Protein AF-A0A0K1QAZ5-F1 (afdb_monomer_lite)

Structure (mmCIF, N/CA/C/O backbone):
data_AF-A0A0K1QAZ5-F1
#
_entry.id   AF-A0A0K1QAZ5-F1
#
loop_
_atom_site.group_PDB
_atom_site.id
_atom_site.type_symbol
_atom_site.label_atom_id
_atom_site.label_alt_id
_atom_site.label_comp_id
_atom_site.label_asym_id
_atom_site.label_entity_id
_atom_site.label_seq_id
_atom_site.pdbx_PDB_ins_code
_atom_site.Cartn_x
_atom_site.Cartn_y
_atom_site.Cartn_z
_atom_site.occupancy
_atom_site.B_iso_or_equiv
_atom_site.auth_seq_id
_atom_site.auth_comp_id
_atom_site.auth_asym_id
_atom_site.auth_atom_id
_atom_site.pdbx_PDB_model_num
ATOM 1 N N . MET A 1 1 ? -9.960 17.272 -32.417 1.00 55.47 1 MET A N 1
ATOM 2 C CA . MET A 1 1 ? -9.141 17.475 -31.209 1.00 55.47 1 MET A CA 1
ATOM 3 C C . MET A 1 1 ? -8.767 18.938 -31.162 1.00 55.47 1 MET A C 1
ATOM 5 O O . MET A 1 1 ? -8.203 19.442 -32.128 1.00 55.47 1 MET A O 1
ATOM 9 N N . THR A 1 2 ? -9.210 19.645 -30.131 1.00 67.25 2 THR A N 1
ATOM 10 C CA . THR A 1 2 ? -8.962 21.083 -29.965 1.00 67.25 2 THR A CA 1
ATOM 11 C C . THR A 1 2 ? -7.551 21.304 -29.413 1.00 67.25 2 THR A C 1
ATOM 13 O O . THR A 1 2 ? -6.968 20.417 -28.791 1.00 67.25 2 THR A O 1
ATOM 16 N N . GLN A 1 3 ? -6.964 22.476 -29.657 1.00 73.50 3 GLN A N 1
ATOM 17 C CA . GLN A 1 3 ? -5.615 22.832 -29.194 1.00 73.50 3 GLN A CA 1
ATOM 18 C C . GLN A 1 3 ? -5.446 22.653 -27.668 1.00 73.50 3 GLN A C 1
ATOM 20 O O . GLN A 1 3 ? -4.383 22.231 -27.209 1.00 73.50 3 GLN A O 1
ATOM 25 N N . ASP A 1 4 ? -6.526 22.850 -26.909 1.00 78.06 4 ASP A N 1
ATOM 26 C CA . ASP A 1 4 ? -6.606 22.604 -25.465 1.00 78.06 4 ASP A CA 1
ATOM 27 C C . ASP A 1 4 ? -6.431 21.129 -25.086 1.00 78.06 4 ASP A C 1
ATOM 29 O O . ASP A 1 4 ? -5.777 20.808 -24.095 1.00 78.06 4 ASP A O 1
ATOM 33 N N . GLU A 1 5 ? -6.959 20.203 -25.888 1.00 79.62 5 GLU A N 1
ATOM 34 C CA . GLU A 1 5 ? -6.864 18.764 -25.631 1.00 79.62 5 GLU A CA 1
ATOM 35 C C . GLU A 1 5 ? -5.416 18.273 -25.761 1.00 79.62 5 GLU A C 1
ATOM 37 O O . GLU A 1 5 ? -4.929 17.492 -24.939 1.00 79.62 5 GLU A O 1
ATOM 42 N N . HIS A 1 6 ? -4.681 18.800 -26.744 1.00 83.19 6 HIS A N 1
ATOM 43 C CA . HIS A 1 6 ? -3.259 18.506 -26.913 1.00 83.19 6 HIS A CA 1
ATOM 44 C C . HIS A 1 6 ? -2.419 19.035 -25.745 1.00 83.19 6 HIS A C 1
ATOM 46 O O . HIS A 1 6 ? -1.557 18.311 -25.240 1.00 83.19 6 HIS A O 1
ATOM 52 N N . GLN A 1 7 ? -2.692 20.257 -25.277 1.00 84.56 7 GLN A N 1
ATOM 53 C CA . GLN A 1 7 ? -2.009 20.834 -24.114 1.00 84.56 7 GLN A CA 1
ATOM 54 C C . GLN A 1 7 ? -2.324 20.062 -22.828 1.00 84.56 7 GLN A C 1
ATOM 56 O O . GLN A 1 7 ? -1.418 19.761 -22.048 1.00 84.56 7 GLN A O 1
ATOM 61 N N . ARG A 1 8 ? -3.588 19.667 -22.635 1.00 86.19 8 ARG A N 1
ATOM 62 C CA . ARG A 1 8 ? -4.033 18.837 -21.509 1.00 86.19 8 ARG A CA 1
ATOM 63 C C . ARG A 1 8 ? -3.271 17.515 -21.466 1.00 86.19 8 ARG A C 1
ATOM 65 O O . ARG A 1 8 ? -2.675 17.171 -20.447 1.00 86.19 8 ARG A O 1
ATOM 72 N N . VAL A 1 9 ? -3.227 16.795 -22.588 1.00 87.31 9 VAL A N 1
ATOM 73 C CA . VAL A 1 9 ? -2.502 15.520 -22.697 1.00 87.31 9 VAL A CA 1
ATOM 74 C C . VAL A 1 9 ? -1.009 15.702 -22.434 1.00 87.31 9 VAL A C 1
ATOM 76 O O . VAL A 1 9 ? -0.405 14.849 -21.783 1.00 87.31 9 VAL A O 1
ATOM 79 N N . GLN A 1 10 ? -0.414 16.796 -22.907 1.00 88.56 10 GLN A N 1
ATOM 80 C CA . GLN A 1 10 ? 1.003 17.079 -22.701 1.00 88.56 10 GLN A CA 1
ATOM 81 C C . GLN A 1 10 ? 1.341 17.287 -21.217 1.00 88.56 10 GLN A C 1
ATOM 83 O O . GLN A 1 10 ? 2.257 16.634 -20.717 1.00 88.56 10 GLN A O 1
ATOM 88 N N . ARG A 1 11 ? 0.537 18.068 -20.483 1.00 87.56 11 ARG A N 1
ATOM 89 C CA . ARG A 1 11 ? 0.695 18.239 -19.026 1.00 87.56 11 ARG A CA 1
ATOM 90 C C . ARG A 1 11 ? 0.589 16.919 -18.269 1.00 87.56 11 ARG A C 1
ATOM 92 O O . ARG A 1 11 ? 1.400 16.638 -17.392 1.00 87.56 11 ARG A O 1
ATOM 99 N N . ILE A 1 12 ? -0.361 16.063 -18.653 1.00 89.12 12 ILE A N 1
ATOM 100 C CA . ILE A 1 12 ? -0.510 14.732 -18.045 1.00 89.12 12 ILE A CA 1
ATOM 101 C C . ILE A 1 12 ? 0.739 13.875 -18.286 1.00 89.12 12 ILE A C 1
ATOM 103 O O . ILE A 1 12 ? 1.206 13.192 -17.375 1.00 89.12 12 ILE A O 1
ATOM 107 N N . LYS A 1 13 ? 1.301 13.892 -19.501 1.00 91.69 13 LYS A N 1
ATOM 108 C CA . LYS A 1 13 ? 2.533 13.149 -19.813 1.00 91.69 13 LYS A CA 1
ATOM 109 C C . LYS A 1 13 ? 3.712 13.644 -18.976 1.00 91.69 13 LYS A C 1
ATOM 111 O O . LYS A 1 13 ? 4.441 12.825 -18.422 1.00 91.69 13 LYS A O 1
ATOM 116 N N . GLU A 1 14 ? 3.87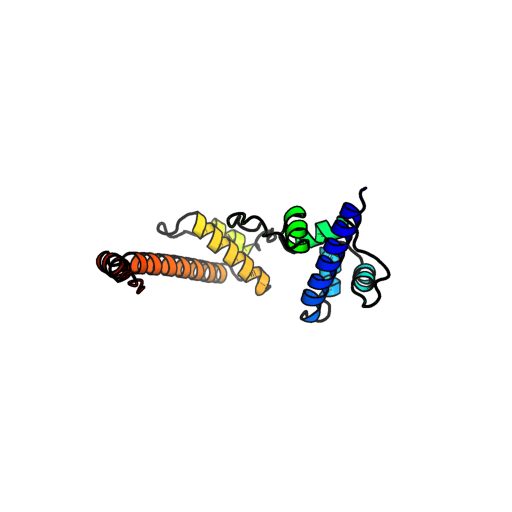5 14.958 -18.869 1.00 89.81 14 GLU A N 1
ATOM 117 C CA . GLU A 1 14 ? 4.946 15.588 -18.091 1.00 89.81 14 GLU A CA 1
ATOM 118 C C . GLU A 1 14 ? 4.839 15.252 -16.606 1.00 89.81 14 GLU A C 1
ATOM 120 O O . GLU A 1 14 ? 5.823 14.812 -16.015 1.00 89.81 14 GLU A O 1
ATOM 125 N N . TYR A 1 15 ? 3.635 15.351 -16.038 1.00 90.50 15 TYR A N 1
ATOM 126 C CA . TYR A 1 15 ? 3.358 14.954 -14.659 1.00 90.50 15 TYR A CA 1
ATOM 127 C C . TYR A 1 15 ? 3.748 13.495 -14.394 1.00 90.50 15 TYR A C 1
ATOM 129 O O . TYR A 1 15 ? 4.469 13.198 -13.439 1.00 90.50 15 TYR A O 1
ATOM 137 N N . VAL A 1 16 ? 3.315 12.580 -15.270 1.00 90.25 16 VAL A N 1
ATOM 138 C CA . VAL A 1 16 ? 3.605 11.149 -15.129 1.00 90.25 16 VAL A CA 1
ATOM 139 C C . VAL A 1 16 ? 5.111 10.885 -15.142 1.00 90.25 16 VAL A C 1
ATOM 141 O O . VAL A 1 16 ? 5.612 10.142 -14.299 1.00 90.25 16 VAL A O 1
ATOM 144 N N . LEU A 1 17 ? 5.849 11.503 -16.068 1.00 90.81 17 LEU A N 1
ATOM 145 C CA . LEU A 1 17 ? 7.299 11.329 -16.161 1.00 90.81 17 LEU A CA 1
ATOM 146 C C . LEU A 1 17 ? 8.042 11.959 -14.980 1.00 90.81 17 LEU A C 1
ATOM 148 O O . LEU A 1 17 ? 8.982 11.351 -14.474 1.00 90.81 17 LEU A O 1
ATOM 152 N N . ALA A 1 18 ? 7.639 13.151 -14.536 1.00 87.75 18 ALA A N 1
ATOM 153 C CA . ALA A 1 18 ? 8.260 13.834 -13.404 1.00 87.75 18 ALA A CA 1
ATOM 154 C C . ALA A 1 18 ? 8.145 13.001 -12.122 1.00 87.75 18 ALA A C 1
ATOM 156 O O . ALA A 1 18 ? 9.155 12.708 -11.483 1.00 87.75 18 ALA A O 1
ATOM 157 N N . ARG A 1 19 ? 6.936 12.522 -11.812 1.00 87.50 19 ARG A N 1
ATOM 158 C CA . ARG A 1 19 ? 6.681 11.704 -10.623 1.00 87.50 19 ARG A CA 1
ATOM 159 C C . ARG A 1 19 ? 7.385 10.347 -10.674 1.00 87.50 19 ARG A C 1
ATOM 161 O O . ARG A 1 19 ? 7.935 9.908 -9.672 1.00 87.50 19 ARG A O 1
ATOM 168 N N . LEU A 1 20 ? 7.427 9.693 -11.839 1.00 88.38 20 LEU A N 1
ATOM 169 C CA . LEU A 1 20 ? 8.187 8.447 -12.011 1.00 88.38 20 LEU A CA 1
ATOM 170 C C . LEU A 1 20 ? 9.697 8.645 -11.810 1.00 88.38 20 LEU A C 1
ATOM 172 O O . LEU A 1 20 ? 10.360 7.768 -11.259 1.00 88.38 20 LEU A O 1
ATOM 176 N N . ARG A 1 21 ? 10.253 9.778 -12.260 1.00 87.00 21 ARG A N 1
ATOM 177 C CA . ARG A 1 21 ? 11.669 10.113 -12.035 1.00 87.00 21 ARG A CA 1
ATOM 178 C C . ARG A 1 21 ? 11.958 10.359 -10.560 1.00 87.00 21 ARG A C 1
ATOM 180 O O . ARG A 1 21 ? 12.991 9.910 -10.081 1.00 87.00 21 ARG A O 1
ATOM 187 N N . GLU A 1 22 ? 11.056 11.028 -9.851 1.00 85.00 22 GLU A N 1
ATOM 188 C CA . GLU A 1 22 ? 11.164 11.236 -8.405 1.00 85.00 22 GLU A CA 1
ATOM 189 C C . GLU A 1 22 ? 11.110 9.906 -7.637 1.00 85.00 22 GLU A C 1
ATOM 191 O O . GLU A 1 22 ? 11.984 9.626 -6.817 1.00 85.00 22 GLU A O 1
ATOM 196 N N . GLU A 1 23 ? 10.143 9.044 -7.967 1.00 84.75 23 GLU A N 1
ATOM 197 C CA . GLU A 1 23 ? 9.983 7.718 -7.360 1.00 84.75 23 GLU A CA 1
ATOM 198 C C . GLU A 1 23 ? 11.235 6.849 -7.557 1.00 84.75 23 GLU A C 1
ATOM 200 O O . GLU A 1 23 ? 11.719 6.216 -6.619 1.00 84.75 23 GLU A O 1
ATOM 205 N N . LEU A 1 24 ? 11.795 6.844 -8.770 1.00 85.19 24 LEU A N 1
ATOM 206 C CA . LEU A 1 24 ? 12.977 6.049 -9.100 1.00 85.19 24 LEU A CA 1
ATOM 207 C C . LEU A 1 24 ? 14.298 6.697 -8.672 1.00 85.19 24 LEU A C 1
ATOM 209 O O . LEU A 1 24 ? 15.284 5.979 -8.516 1.00 85.19 24 LEU A O 1
ATOM 213 N N . GLY A 1 25 ? 14.331 8.013 -8.456 1.00 78.94 25 GLY A N 1
ATOM 214 C CA . GLY A 1 25 ? 15.521 8.740 -8.008 1.00 78.94 25 GLY A CA 1
ATOM 215 C C . GLY A 1 25 ? 15.997 8.314 -6.618 1.00 78.94 25 GLY A C 1
ATOM 216 O O . GLY A 1 25 ? 17.197 8.310 -6.359 1.00 78.94 25 GLY A O 1
ATOM 217 N N . ASN A 1 26 ? 15.067 7.879 -5.761 1.00 77.56 26 ASN A N 1
ATOM 218 C CA . ASN A 1 26 ? 15.343 7.402 -4.401 1.00 77.56 26 ASN A CA 1
ATOM 219 C C . ASN A 1 26 ? 15.298 5.868 -4.267 1.00 77.56 26 ASN A C 1
ATOM 221 O O . ASN A 1 26 ? 15.422 5.332 -3.165 1.00 77.56 26 ASN A O 1
ATOM 225 N N . ALA A 1 27 ? 15.082 5.143 -5.367 1.00 80.94 27 ALA A N 1
ATOM 226 C CA . ALA A 1 27 ? 14.828 3.709 -5.334 1.00 80.94 27 ALA A CA 1
ATOM 227 C C . ALA A 1 27 ? 16.123 2.870 -5.411 1.00 80.94 27 ALA A C 1
ATOM 229 O O . ALA A 1 27 ? 17.116 3.289 -6.013 1.00 80.94 27 ALA A O 1
ATOM 230 N N . PRO A 1 28 ? 16.131 1.643 -4.851 1.00 81.62 28 PRO A N 1
ATOM 231 C CA . PRO A 1 28 ? 17.287 0.755 -4.928 1.00 81.62 28 PRO A CA 1
ATOM 232 C C . PRO A 1 28 ? 17.599 0.336 -6.372 1.00 81.62 28 PRO A C 1
ATOM 234 O O . PRO A 1 28 ? 16.727 0.294 -7.248 1.00 81.62 28 PRO A O 1
ATOM 237 N N . ARG A 1 29 ? 18.860 -0.047 -6.621 1.00 76.62 29 ARG A N 1
ATOM 238 C CA . ARG A 1 29 ? 19.292 -0.572 -7.927 1.00 76.62 29 ARG A CA 1
ATOM 239 C C . ARG A 1 29 ? 18.383 -1.730 -8.358 1.00 76.62 29 ARG A C 1
ATOM 241 O O . ARG A 1 29 ? 18.156 -2.669 -7.604 1.00 76.62 29 ARG A O 1
ATOM 248 N N . GLY A 1 30 ? 17.865 -1.655 -9.584 1.00 82.12 30 GLY A N 1
ATOM 249 C CA . GLY A 1 30 ? 16.938 -2.648 -10.141 1.00 82.12 30 GLY A CA 1
ATOM 250 C C . GLY A 1 30 ? 15.448 -2.335 -9.949 1.00 82.12 30 GLY A C 1
ATOM 251 O O . GLY A 1 30 ? 14.622 -2.992 -10.584 1.00 82.12 30 GLY A O 1
ATOM 252 N N . ALA A 1 31 ? 15.081 -1.303 -9.179 1.00 84.19 31 ALA A N 1
ATOM 253 C CA . ALA A 1 31 ? 13.685 -0.882 -9.020 1.00 84.19 31 ALA A CA 1
ATOM 254 C C . ALA A 1 31 ? 13.012 -0.536 -10.358 1.00 84.19 31 ALA A C 1
ATOM 256 O O . ALA A 1 31 ? 11.876 -0.936 -10.600 1.00 84.19 31 ALA A O 1
ATOM 257 N N . GLN A 1 32 ? 13.737 0.098 -11.285 1.00 87.31 32 GLN A N 1
ATOM 258 C CA . GLN A 1 32 ? 13.228 0.393 -12.628 1.00 87.31 32 GLN A CA 1
ATOM 259 C C . GLN A 1 32 ? 12.860 -0.879 -13.411 1.00 87.31 32 GLN A C 1
ATOM 261 O O . GLN A 1 32 ? 11.838 -0.911 -14.093 1.00 87.31 32 GLN A O 1
ATOM 266 N N . ALA A 1 33 ? 13.652 -1.950 -13.303 1.00 86.50 33 ALA A N 1
ATOM 267 C CA . ALA A 1 33 ? 13.356 -3.219 -13.969 1.00 86.50 33 ALA A CA 1
ATOM 268 C C . ALA A 1 33 ? 12.131 -3.910 -13.348 1.00 86.50 33 ALA A C 1
ATOM 270 O O . ALA A 1 33 ? 11.294 -4.464 -14.063 1.00 86.50 33 ALA A O 1
ATOM 271 N N . GLN A 1 34 ? 11.990 -3.832 -12.022 1.00 87.00 34 GLN A N 1
ATOM 272 C CA . GLN A 1 34 ? 10.810 -4.338 -11.320 1.00 87.00 34 GLN A CA 1
ATOM 273 C C . GLN A 1 34 ? 9.549 -3.551 -11.689 1.00 87.00 34 GLN A C 1
ATOM 275 O O . GLN A 1 34 ? 8.505 -4.153 -11.943 1.00 87.00 34 GLN A O 1
ATOM 280 N N . LEU A 1 35 ? 9.648 -2.222 -11.767 1.00 87.81 35 LEU A N 1
ATOM 281 C CA . LEU A 1 35 ? 8.557 -1.351 -12.187 1.00 87.81 35 LEU A CA 1
ATOM 282 C C . LEU A 1 35 ? 8.144 -1.645 -13.632 1.00 87.81 35 LEU A C 1
ATOM 284 O O . LEU A 1 35 ? 6.961 -1.833 -13.899 1.00 87.81 35 LEU A O 1
ATOM 288 N N . ALA A 1 36 ? 9.108 -1.780 -14.546 1.00 89.62 36 ALA A N 1
ATOM 289 C CA . ALA A 1 36 ? 8.842 -2.151 -15.933 1.00 89.62 36 ALA A CA 1
ATOM 290 C C . ALA A 1 36 ? 8.075 -3.481 -16.027 1.00 89.62 36 ALA A C 1
ATOM 292 O O . ALA A 1 36 ? 7.051 -3.558 -16.707 1.00 89.62 36 ALA A O 1
ATOM 293 N N . LYS A 1 37 ? 8.500 -4.497 -15.259 1.00 89.62 37 LYS A N 1
ATOM 294 C CA . LYS A 1 37 ? 7.806 -5.791 -15.170 1.00 89.62 37 LYS A CA 1
ATOM 295 C C . LYS A 1 37 ? 6.370 -5.642 -14.659 1.00 89.62 37 LYS A C 1
ATOM 297 O O . LYS A 1 37 ? 5.466 -6.244 -15.230 1.00 89.62 37 LYS A O 1
ATOM 302 N N . ARG A 1 38 ? 6.143 -4.837 -13.615 1.00 86.88 38 ARG A N 1
ATOM 303 C CA . ARG A 1 38 ? 4.799 -4.584 -13.055 1.00 86.88 38 ARG A CA 1
ATOM 304 C C . ARG A 1 38 ? 3.885 -3.847 -14.032 1.00 86.88 38 ARG A C 1
ATOM 306 O O . ARG A 1 38 ? 2.706 -4.166 -14.115 1.00 86.88 38 ARG A O 1
ATOM 313 N N . LEU A 1 39 ? 4.433 -2.897 -14.783 1.00 88.00 39 LEU A N 1
ATOM 314 C CA . LEU A 1 39 ? 3.714 -2.139 -15.808 1.00 88.00 39 LEU A CA 1
ATOM 315 C C . LEU A 1 39 ? 3.566 -2.912 -17.132 1.00 88.00 39 LEU A C 1
ATOM 317 O O . LEU A 1 39 ? 2.950 -2.407 -18.068 1.00 88.00 39 LEU A O 1
ATOM 321 N N . GLY A 1 40 ? 4.123 -4.123 -17.242 1.00 88.69 40 GLY A N 1
ATOM 322 C CA . GLY A 1 40 ? 4.062 -4.925 -18.465 1.00 88.69 40 GLY A CA 1
ATOM 323 C C . GLY A 1 40 ? 4.775 -4.274 -19.656 1.00 88.69 40 GLY A C 1
ATOM 324 O O . GLY A 1 40 ? 4.347 -4.450 -20.794 1.00 88.69 40 GLY A O 1
ATOM 325 N N . VAL A 1 41 ? 5.833 -3.497 -19.405 1.00 89.62 41 VAL A N 1
ATOM 326 C CA . VAL A 1 41 ? 6.671 -2.868 -20.437 1.00 89.62 41 VAL A CA 1
ATOM 327 C C . VAL A 1 41 ? 8.107 -3.371 -20.354 1.00 89.62 41 VAL A C 1
ATOM 329 O O . VAL A 1 41 ? 8.568 -3.814 -19.303 1.00 89.62 41 VAL A O 1
ATOM 332 N N . SER A 1 42 ? 8.854 -3.291 -21.457 1.00 89.12 42 SER A N 1
ATOM 333 C CA . SER A 1 42 ? 10.276 -3.637 -21.419 1.00 89.12 42 SER A CA 1
ATOM 334 C C . SER A 1 42 ? 11.072 -2.592 -20.629 1.00 89.12 42 SER A C 1
ATOM 336 O O . SER A 1 42 ? 10.789 -1.392 -20.685 1.00 89.12 42 SER A O 1
ATOM 338 N N . GLY A 1 43 ? 12.107 -3.036 -19.908 1.00 87.38 43 GLY A N 1
ATOM 339 C CA . GLY A 1 43 ? 12.979 -2.136 -19.144 1.00 87.38 43 GLY A CA 1
ATOM 340 C C . GLY A 1 43 ? 13.634 -1.062 -20.019 1.00 87.38 43 GLY A C 1
ATOM 341 O O . GLY A 1 43 ? 13.706 0.096 -19.617 1.00 87.38 43 GLY A O 1
ATOM 342 N N . ALA A 1 44 ? 14.016 -1.420 -21.251 1.00 87.38 44 ALA A N 1
ATOM 343 C CA . ALA A 1 44 ? 14.543 -0.481 -22.240 1.00 87.38 44 ALA A CA 1
ATOM 344 C C . ALA A 1 44 ? 13.502 0.568 -22.667 1.00 87.38 44 ALA A C 1
ATOM 346 O O . ALA A 1 44 ? 13.831 1.745 -22.793 1.00 87.38 44 ALA A O 1
ATOM 347 N N . HIS A 1 45 ? 12.234 0.172 -22.841 1.00 88.00 45 HIS A N 1
ATOM 348 C CA . HIS A 1 45 ? 11.159 1.108 -23.171 1.00 88.00 45 HIS A CA 1
ATOM 349 C C . HIS A 1 45 ? 10.947 2.130 -22.051 1.00 88.00 45 HIS A C 1
ATOM 351 O O . HIS A 1 45 ? 10.882 3.327 -22.327 1.00 88.00 45 HIS A O 1
ATOM 357 N N . LEU A 1 46 ? 10.9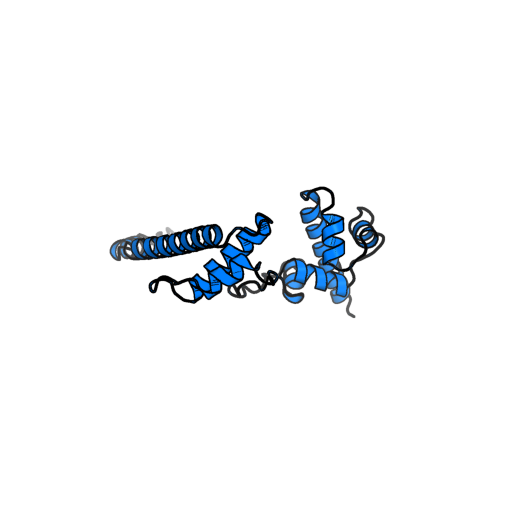22 1.674 -20.795 1.00 88.81 46 LEU A N 1
ATOM 358 C CA . LEU A 1 46 ? 10.821 2.557 -19.634 1.00 88.81 46 LEU A CA 1
ATOM 359 C C . LEU A 1 46 ? 12.046 3.477 -19.510 1.00 88.81 46 LEU A C 1
ATOM 361 O O . LEU A 1 46 ? 11.895 4.676 -19.296 1.00 88.81 46 LEU A O 1
ATOM 365 N N . SER A 1 47 ? 13.251 2.944 -19.730 1.00 87.06 47 SER A N 1
ATOM 366 C CA . SER A 1 47 ? 14.494 3.726 -19.696 1.00 87.06 47 SER A CA 1
ATOM 367 C C . SER A 1 47 ? 14.509 4.850 -20.733 1.00 87.06 47 SER A C 1
ATOM 369 O O . SER A 1 47 ? 14.907 5.968 -20.423 1.00 87.06 47 SER A O 1
ATOM 371 N N . ASN A 1 48 ? 14.033 4.574 -21.949 1.00 89.25 48 ASN A N 1
ATOM 372 C CA . ASN A 1 48 ? 13.968 5.551 -23.040 1.00 89.25 48 ASN A CA 1
ATOM 373 C C . ASN A 1 48 ? 12.892 6.629 -22.838 1.00 89.25 48 ASN A C 1
ATOM 375 O O . ASN A 1 48 ? 12.970 7.685 -23.461 1.00 89.25 48 ASN A O 1
ATOM 379 N N . MET A 1 49 ? 11.875 6.358 -22.015 1.00 89.56 49 MET A N 1
ATOM 380 C CA . MET A 1 49 ? 10.863 7.349 -21.631 1.00 89.56 49 MET A CA 1
ATOM 381 C C . MET A 1 49 ? 11.346 8.248 -20.489 1.00 89.56 49 MET A C 1
ATOM 383 O O . MET A 1 49 ? 10.996 9.423 -20.442 1.00 89.56 49 MET A O 1
ATOM 387 N N . LEU A 1 50 ? 12.146 7.707 -19.567 1.00 86.88 50 LEU A N 1
ATOM 388 C CA . LEU A 1 50 ? 12.624 8.434 -18.389 1.00 86.88 50 LEU A CA 1
ATOM 389 C C . LEU A 1 50 ? 13.950 9.167 -18.612 1.00 86.88 50 LEU A C 1
ATOM 391 O O . LEU A 1 50 ? 14.305 10.010 -17.784 1.00 86.88 50 LEU A O 1
ATOM 395 N N . SER A 1 51 ? 14.651 8.893 -19.716 1.00 84.81 51 SER A N 1
ATOM 396 C CA . SER A 1 51 ? 15.894 9.575 -20.078 1.00 84.81 51 SER A CA 1
ATOM 397 C C . SER A 1 51 ? 15.716 11.102 -20.103 1.00 84.81 51 SER A C 1
ATOM 399 O O . SER A 1 51 ? 14.610 11.601 -20.340 1.00 84.81 51 SER A O 1
ATOM 401 N N . PRO A 1 52 ? 16.793 11.871 -19.862 1.00 78.06 52 PRO A N 1
ATOM 402 C CA . PRO A 1 52 ? 16.748 13.333 -19.929 1.00 78.06 52 PRO A CA 1
ATOM 403 C C . PRO A 1 52 ? 16.344 13.839 -21.324 1.00 78.06 52 PRO A C 1
ATOM 405 O O . PRO A 1 52 ? 15.640 14.835 -21.425 1.00 78.06 52 PRO A O 1
ATOM 408 N N . ASN A 1 53 ? 16.697 13.089 -22.375 1.00 81.38 53 ASN A N 1
ATOM 409 C CA . ASN A 1 53 ? 16.220 13.285 -23.744 1.00 81.38 53 ASN A CA 1
ATOM 410 C C . ASN A 1 53 ? 15.304 12.111 -24.135 1.00 81.38 53 ASN A C 1
ATOM 412 O O . ASN A 1 53 ? 15.803 11.099 -24.646 1.00 81.38 53 ASN A O 1
ATOM 416 N N . PRO A 1 54 ? 13.992 12.177 -23.840 1.00 80.69 54 PRO A N 1
ATOM 417 C CA . PRO A 1 54 ? 13.078 11.074 -24.099 1.00 80.69 54 PRO A CA 1
ATOM 418 C C . PRO A 1 54 ? 12.851 10.903 -25.601 1.00 80.69 54 PRO A C 1
ATOM 420 O O . PRO A 1 54 ? 12.391 11.813 -26.288 1.00 80.69 54 PRO A O 1
ATOM 423 N N . THR A 1 55 ? 13.129 9.707 -26.117 1.00 79.31 55 THR A N 1
ATOM 424 C CA . THR A 1 55 ? 12.831 9.348 -27.520 1.00 79.31 55 THR A CA 1
ATOM 425 C C . THR A 1 55 ? 11.399 8.851 -27.697 1.00 79.31 55 THR A C 1
ATOM 427 O O . THR A 1 55 ? 10.919 8.698 -28.820 1.00 79.31 55 THR A O 1
ATOM 430 N N . ARG A 1 56 ? 10.703 8.573 -26.589 1.00 82.50 56 ARG A N 1
ATOM 431 C CA . ARG A 1 56 ? 9.323 8.091 -26.575 1.00 82.50 56 ARG A CA 1
ATOM 432 C C . ARG A 1 56 ? 8.511 8.831 -25.529 1.00 82.50 56 ARG A C 1
ATOM 434 O O . ARG A 1 56 ? 8.986 9.099 -24.432 1.00 82.50 56 ARG A O 1
ATOM 441 N N . GLN A 1 57 ? 7.268 9.124 -25.888 1.00 86.50 57 GLN A N 1
ATOM 442 C CA . GLN A 1 57 ? 6.288 9.728 -24.996 1.00 86.50 57 GLN A CA 1
ATOM 443 C C . GLN A 1 57 ? 5.386 8.639 -24.405 1.00 86.50 57 GLN A C 1
ATOM 445 O O . GLN A 1 57 ? 5.067 7.674 -25.109 1.00 86.50 57 GLN A O 1
ATOM 450 N N . PRO A 1 58 ? 4.936 8.782 -23.148 1.00 88.06 58 PRO A N 1
ATOM 451 C CA . PRO A 1 58 ? 4.030 7.819 -22.552 1.00 88.06 58 PRO A CA 1
ATOM 452 C C . PRO A 1 58 ? 2.675 7.854 -23.271 1.00 88.06 58 PRO A C 1
ATOM 454 O O . PRO A 1 58 ? 1.998 8.885 -23.341 1.00 88.06 58 PRO A O 1
ATOM 457 N N . GLY A 1 59 ? 2.289 6.705 -23.831 1.00 90.06 59 GLY A N 1
ATOM 458 C CA . GLY A 1 59 ? 0.974 6.498 -24.437 1.00 90.06 59 GLY A CA 1
ATOM 459 C C . GLY A 1 59 ? -0.146 6.481 -23.393 1.00 90.06 59 GLY A C 1
ATOM 460 O O . GLY A 1 59 ? 0.101 6.430 -22.190 1.00 90.06 59 GLY A O 1
ATOM 461 N N . GLU A 1 60 ? -1.402 6.515 -23.833 1.00 88.94 60 GLU A N 1
ATOM 462 C CA . GLU A 1 60 ? -2.551 6.459 -22.919 1.00 88.94 60 GLU A CA 1
ATOM 463 C C . GLU A 1 60 ? -2.597 5.171 -22.087 1.00 88.94 60 GLU A C 1
ATOM 465 O O . GLU A 1 60 ? -2.750 5.244 -20.872 1.00 88.94 60 GLU A O 1
ATOM 470 N N . ASP A 1 61 ? -2.376 4.011 -22.709 1.00 89.75 61 ASP A N 1
ATOM 471 C CA . ASP A 1 61 ? -2.339 2.723 -22.003 1.00 89.75 61 ASP A CA 1
ATOM 472 C C . ASP A 1 61 ? -1.258 2.698 -20.910 1.00 89.75 61 ASP A C 1
ATOM 474 O O . ASP A 1 61 ? -1.506 2.289 -19.777 1.00 89.75 61 ASP A O 1
ATOM 478 N N . PHE A 1 62 ? -0.073 3.239 -21.209 1.00 92.31 62 PHE A N 1
ATOM 479 C CA . PHE A 1 62 ? 0.997 3.371 -20.222 1.00 92.31 62 PHE A CA 1
ATOM 480 C C . PHE A 1 62 ? 0.572 4.266 -19.053 1.00 92.31 62 PHE A C 1
ATOM 482 O O . PHE A 1 62 ? 0.715 3.883 -17.894 1.00 92.31 62 PHE A O 1
ATOM 489 N N . ARG A 1 63 ? -0.015 5.432 -19.345 1.00 92.50 63 ARG A N 1
ATOM 490 C CA . ARG A 1 63 ? -0.516 6.364 -18.327 1.00 92.50 63 ARG A CA 1
ATOM 491 C C . ARG A 1 63 ? -1.598 5.725 -17.442 1.00 92.50 63 ARG A C 1
ATOM 493 O O . ARG A 1 63 ? -1.566 5.906 -16.229 1.00 92.50 63 ARG A O 1
ATOM 500 N N . ARG A 1 64 ? -2.508 4.921 -18.006 1.00 90.50 64 ARG A N 1
ATOM 501 C CA . ARG A 1 64 ? -3.519 4.162 -17.241 1.00 90.50 64 ARG A CA 1
ATOM 502 C C . ARG A 1 64 ? -2.888 3.113 -16.325 1.00 90.50 64 ARG A C 1
ATOM 504 O O . ARG A 1 64 ? -3.284 2.999 -15.167 1.00 90.50 64 ARG A O 1
ATOM 511 N N . LYS A 1 65 ? -1.891 2.373 -16.816 1.00 90.44 65 LYS A N 1
ATOM 512 C CA . LYS A 1 65 ? -1.157 1.382 -16.014 1.00 90.44 65 LYS A CA 1
ATOM 513 C C . LYS A 1 65 ? -0.394 2.031 -14.862 1.00 90.44 65 LYS A C 1
ATOM 515 O O . LYS A 1 65 ? -0.381 1.484 -13.764 1.00 90.44 65 LYS A O 1
ATOM 520 N N . VAL A 1 66 ? 0.189 3.207 -15.089 1.00 89.56 66 VAL A N 1
ATOM 521 C CA . VAL A 1 66 ? 0.859 3.987 -14.040 1.00 89.56 66 VAL A CA 1
ATOM 522 C C . VAL A 1 66 ? -0.142 4.519 -13.008 1.00 89.56 66 VAL A C 1
ATOM 524 O O . VAL A 1 66 ? 0.102 4.378 -11.815 1.00 89.56 66 VAL A O 1
ATOM 527 N N . ALA A 1 67 ? -1.304 5.031 -13.431 1.00 87.50 67 ALA A N 1
ATOM 528 C CA . ALA A 1 67 ? -2.366 5.428 -12.501 1.00 87.50 67 ALA A CA 1
ATOM 529 C C . ALA A 1 67 ? -2.779 4.261 -11.587 1.00 87.50 67 ALA A C 1
ATOM 531 O O . ALA A 1 67 ? -2.804 4.406 -10.366 1.00 87.50 67 ALA A O 1
ATOM 532 N N . ALA A 1 68 ? -3.004 3.079 -12.172 1.00 87.06 68 ALA A N 1
ATOM 533 C CA . ALA A 1 68 ? -3.325 1.868 -11.421 1.00 87.06 68 ALA A CA 1
ATOM 534 C C . ALA A 1 68 ? -2.182 1.434 -10.487 1.00 87.06 68 ALA A C 1
ATOM 536 O O . ALA A 1 68 ? -2.440 0.990 -9.370 1.00 87.06 68 ALA A O 1
ATOM 537 N N . HIS A 1 69 ? -0.923 1.592 -10.912 1.00 85.88 69 HIS A N 1
ATOM 538 C CA . HIS A 1 69 ? 0.242 1.319 -10.073 1.00 85.88 69 HIS A CA 1
ATOM 539 C C . HIS A 1 69 ? 0.277 2.204 -8.818 1.00 85.88 69 HIS A C 1
ATOM 541 O O . HIS A 1 69 ? 0.573 1.704 -7.733 1.00 85.88 69 HIS A O 1
ATOM 547 N N . TRP A 1 70 ? -0.088 3.480 -8.951 1.00 86.50 70 TRP A N 1
ATOM 548 C CA . TRP A 1 70 ? -0.191 4.427 -7.838 1.00 86.50 70 TRP A CA 1
ATOM 549 C C . TRP A 1 70 ? -1.497 4.323 -7.038 1.00 86.50 70 TRP A C 1
ATOM 551 O O . TRP A 1 70 ? -1.680 5.065 -6.077 1.00 86.50 70 TRP A O 1
ATOM 561 N N . GLY A 1 71 ? -2.403 3.412 -7.406 1.00 80.50 71 GLY A N 1
ATOM 562 C CA . GLY A 1 71 ? -3.689 3.242 -6.727 1.00 80.50 71 GLY A CA 1
ATOM 563 C C . GLY A 1 71 ? -4.728 4.317 -7.064 1.00 80.50 71 GLY A C 1
ATOM 564 O O . GLY A 1 71 ? -5.692 4.479 -6.321 1.00 80.50 71 GLY A O 1
ATOM 565 N N . PHE A 1 72 ? -4.561 5.039 -8.175 1.00 83.81 72 PHE A N 1
ATOM 566 C CA . PHE A 1 72 ? -5.510 6.048 -8.646 1.00 83.81 72 PHE A CA 1
ATOM 567 C C . PHE A 1 72 ? -6.328 5.555 -9.838 1.00 83.81 72 PHE A C 1
ATOM 569 O O . PHE A 1 72 ? -5.872 4.767 -10.669 1.00 83.81 72 PHE A O 1
ATOM 576 N N . SER A 1 73 ? -7.537 6.097 -9.976 1.00 87.62 73 SER A N 1
ATOM 577 C CA . SER A 1 73 ? -8.218 6.092 -11.268 1.00 87.62 73 SER A CA 1
ATOM 578 C C . SER A 1 73 ? -7.491 7.015 -12.250 1.00 87.62 73 SER A C 1
ATOM 580 O O . SER A 1 73 ? -6.855 7.998 -11.864 1.00 87.62 73 SER A O 1
ATOM 582 N N . TYR A 1 74 ? -7.617 6.722 -13.544 1.00 86.75 74 TYR A N 1
ATOM 583 C CA . TYR A 1 74 ? -7.022 7.558 -14.586 1.00 86.75 74 TYR A CA 1
ATOM 584 C C . TYR A 1 74 ? -7.517 9.014 -14.497 1.00 86.75 74 TYR A C 1
ATOM 586 O O . TYR A 1 74 ? -6.703 9.928 -14.548 1.00 86.75 74 TYR A O 1
ATOM 594 N N . ALA A 1 75 ? -8.811 9.230 -14.236 1.00 86.38 75 ALA A N 1
ATOM 595 C CA . ALA A 1 75 ? -9.393 10.564 -14.061 1.00 86.38 75 ALA A CA 1
ATOM 596 C C . ALA A 1 75 ? -8.803 11.333 -12.863 1.00 86.38 75 ALA A C 1
ATOM 598 O O . ALA A 1 75 ? -8.536 12.524 -12.974 1.00 86.38 75 ALA A O 1
ATOM 599 N N . GLN A 1 76 ? -8.538 10.659 -11.738 1.00 83.44 76 GLN A N 1
ATOM 600 C CA . GLN A 1 76 ? -7.876 11.287 -10.585 1.00 83.44 76 GLN A CA 1
ATOM 601 C C . GLN A 1 76 ? -6.444 11.707 -10.912 1.00 83.44 76 GLN A C 1
ATOM 603 O O . GLN A 1 76 ? -6.011 12.785 -10.521 1.00 83.44 76 GLN A O 1
ATOM 608 N N . MET A 1 77 ? -5.708 10.871 -11.645 1.00 88.50 77 MET A N 1
ATOM 609 C CA . MET A 1 77 ? -4.363 11.225 -12.091 1.00 88.50 77 MET A CA 1
ATOM 610 C C . MET A 1 77 ? -4.388 12.406 -13.076 1.00 88.50 77 MET A C 1
ATOM 612 O O . MET A 1 77 ? -3.504 13.255 -13.011 1.00 88.50 77 MET A O 1
ATOM 616 N N . GLU A 1 78 ? -5.389 12.491 -13.959 1.00 89.69 78 GLU A N 1
ATOM 617 C CA . GLU A 1 78 ? -5.570 13.660 -14.830 1.00 89.69 78 GLU A CA 1
ATOM 618 C C . GLU A 1 78 ? -5.862 14.932 -14.026 1.00 89.69 78 GLU A C 1
ATOM 620 O O . GLU A 1 78 ? -5.217 15.945 -14.276 1.00 89.69 78 GLU A O 1
ATOM 625 N N . ALA A 1 79 ? -6.758 14.875 -13.037 1.00 83.75 79 ALA A N 1
ATOM 626 C CA . ALA A 1 79 ? -7.056 16.011 -12.160 1.00 83.75 79 ALA A CA 1
ATOM 627 C C . ALA A 1 79 ? -5.796 16.502 -11.419 1.00 83.75 79 ALA A C 1
ATOM 629 O O . ALA A 1 79 ? -5.471 17.687 -11.458 1.00 83.75 79 ALA A O 1
ATOM 630 N N . LEU A 1 80 ? -5.013 15.573 -10.850 1.00 83.50 80 LEU A N 1
ATOM 631 C CA . LEU A 1 80 ? -3.739 15.886 -10.190 1.00 83.50 80 LEU A CA 1
ATOM 632 C C . LEU A 1 80 ? -2.726 16.531 -11.142 1.00 83.50 80 LEU A C 1
ATOM 634 O O . LEU A 1 80 ? -2.047 17.485 -10.770 1.00 83.50 80 LEU A O 1
ATOM 638 N N . ALA A 1 81 ? -2.622 16.028 -12.374 1.00 86.50 81 ALA A N 1
ATOM 639 C CA . ALA A 1 81 ? -1.711 16.578 -13.373 1.00 86.50 81 ALA A CA 1
ATOM 640 C C . ALA A 1 81 ? -2.110 17.984 -13.849 1.00 86.50 81 ALA A C 1
ATOM 642 O O . ALA A 1 81 ? -1.263 18.734 -14.333 1.00 86.50 81 ALA A O 1
ATOM 643 N N . LEU A 1 82 ? -3.392 18.335 -13.738 1.00 85.81 82 LEU A N 1
ATOM 644 C CA . LEU A 1 82 ? -3.925 19.639 -14.126 1.00 85.81 82 LEU A CA 1
ATOM 645 C C . LEU A 1 82 ? -3.962 20.638 -12.963 1.00 85.81 82 LEU A C 1
ATOM 647 O O . LEU A 1 82 ? -4.303 21.797 -13.185 1.00 85.81 82 LEU A O 1
ATOM 651 N N . GLY A 1 83 ? -3.555 20.222 -11.758 1.00 74.31 83 GLY A N 1
ATOM 652 C CA . GLY A 1 83 ? -3.599 21.060 -10.560 1.00 74.31 83 GLY A CA 1
ATOM 653 C C . GLY A 1 83 ? -5.017 21.287 -10.034 1.00 74.31 83 GLY A C 1
ATOM 654 O O . GLY A 1 83 ? -5.235 22.221 -9.268 1.00 74.31 83 GLY A O 1
ATOM 655 N N . GLU A 1 84 ? -5.976 20.456 -10.447 1.00 70.38 84 GLU A N 1
ATOM 656 C CA . GLU A 1 84 ? -7.328 20.459 -9.899 1.00 70.38 84 GLU A CA 1
ATOM 657 C C . GLU A 1 84 ? -7.322 19.728 -8.550 1.00 70.38 84 GLU A C 1
ATOM 659 O O . GLU A 1 84 ? -6.655 18.701 -8.383 1.00 70.38 84 GLU A O 1
ATOM 664 N N . GLU A 1 85 ? -8.056 20.261 -7.571 1.00 47.50 85 GLU A N 1
ATOM 665 C CA . GLU A 1 85 ? -8.237 19.619 -6.270 1.00 47.50 85 GLU A CA 1
ATOM 666 C C . GLU A 1 85 ? -8.900 18.257 -6.514 1.00 47.50 85 GLU A C 1
ATOM 668 O O . GLU A 1 85 ? -10.055 18.179 -6.940 1.00 47.50 85 GLU A O 1
ATOM 673 N N . ALA A 1 86 ? -8.140 17.169 -6.345 1.00 46.59 86 ALA A N 1
ATOM 674 C CA . ALA A 1 86 ? -8.662 15.831 -6.578 1.00 46.59 86 ALA A CA 1
ATOM 675 C C . ALA A 1 86 ? -9.922 15.663 -5.716 1.00 46.59 86 ALA A C 1
ATOM 677 O O . ALA A 1 86 ? -9.853 15.951 -4.517 1.00 46.59 86 ALA A O 1
ATOM 678 N N . PRO A 1 87 ? -11.064 15.213 -6.275 1.00 42.84 87 PRO A N 1
ATOM 679 C CA . PRO A 1 87 ? -12.251 15.000 -5.468 1.00 42.84 87 PRO A CA 1
ATOM 680 C C . PRO A 1 87 ? -11.859 14.079 -4.318 1.00 42.84 87 PRO A C 1
ATOM 682 O O . PRO A 1 87 ? -11.341 12.980 -4.548 1.00 42.84 87 PRO A O 1
ATOM 685 N N . VAL A 1 88 ? -12.054 14.567 -3.091 1.00 44.38 88 VAL A N 1
ATOM 686 C CA . VAL A 1 88 ? -11.837 13.819 -1.854 1.00 44.38 88 VAL A CA 1
ATOM 687 C C . VAL A 1 88 ? -12.866 12.698 -1.845 1.00 44.38 88 VAL A C 1
ATOM 689 O O . VAL A 1 88 ? -13.955 12.804 -1.287 1.00 44.38 88 VAL A O 1
ATOM 692 N N . ILE A 1 89 ? -12.552 11.611 -2.543 1.00 47.97 89 ILE A N 1
ATOM 693 C CA . ILE A 1 89 ? -13.263 10.361 -2.373 1.00 47.97 89 ILE A CA 1
ATOM 694 C C . ILE A 1 89 ? -12.842 9.907 -0.983 1.00 47.97 89 ILE A C 1
ATOM 696 O O . ILE A 1 89 ? -11.672 9.587 -0.766 1.00 47.97 89 ILE A O 1
ATOM 700 N N . ALA A 1 90 ? -13.795 9.951 -0.045 1.00 42.91 90 ALA A N 1
ATOM 701 C CA . ALA A 1 90 ? -13.709 9.322 1.269 1.00 42.91 90 ALA A CA 1
ATOM 702 C C . ALA A 1 90 ? -12.909 8.017 1.164 1.00 42.91 90 ALA A C 1
ATOM 704 O O . ALA A 1 90 ? -13.090 7.325 0.158 1.00 42.91 90 ALA A O 1
ATOM 705 N N . PRO A 1 91 ? -12.038 7.690 2.137 1.00 43.09 91 PRO A N 1
ATOM 706 C CA . PRO A 1 91 ? -11.088 6.590 2.035 1.00 43.09 91 PRO A CA 1
ATOM 707 C C . PRO A 1 91 ? -11.835 5.288 1.748 1.00 43.09 91 PRO A C 1
ATOM 709 O O . PRO A 1 91 ? -12.263 4.572 2.647 1.00 43.09 91 PRO A O 1
ATOM 712 N N . ARG A 1 92 ? -12.015 4.976 0.463 1.00 41.75 92 ARG A N 1
ATOM 713 C CA . ARG A 1 92 ? -12.328 3.631 0.024 1.00 41.75 92 ARG A CA 1
ATOM 714 C C . ARG A 1 92 ? -11.070 2.851 0.352 1.00 41.75 92 ARG A C 1
ATOM 716 O O . ARG A 1 92 ? -9.994 3.318 -0.036 1.00 41.75 92 ARG A O 1
ATOM 723 N N . PRO A 1 93 ? -11.177 1.719 1.064 1.00 45.03 93 PRO A N 1
ATOM 724 C CA . PRO A 1 93 ? -10.024 0.888 1.341 1.00 45.03 93 PRO A CA 1
ATOM 725 C C . PRO A 1 93 ? -9.387 0.606 -0.009 1.00 45.03 93 PRO A C 1
ATOM 727 O O . PRO A 1 93 ? -10.026 0.074 -0.921 1.00 45.03 93 PRO A O 1
ATOM 730 N N . VAL A 1 94 ? -8.180 1.136 -0.179 1.00 48.84 94 VAL A N 1
ATOM 731 C CA . VAL A 1 94 ? -7.461 1.061 -1.435 1.00 48.84 94 VAL A CA 1
ATOM 732 C C . VAL A 1 94 ? -7.363 -0.420 -1.728 1.00 48.84 94 VAL A C 1
ATOM 734 O O . VAL A 1 94 ? -6.763 -1.167 -0.961 1.00 48.84 94 VAL A O 1
ATOM 737 N N . GLY A 1 95 ? -8.001 -0.850 -2.812 1.00 42.19 95 GLY A N 1
ATOM 738 C CA . GLY A 1 95 ? -7.877 -2.194 -3.347 1.00 42.19 95 GLY A CA 1
ATOM 739 C C . GLY A 1 95 ? -6.474 -2.408 -3.903 1.00 42.19 95 GLY A C 1
ATOM 740 O O . GLY A 1 95 ? -6.320 -2.744 -5.075 1.00 42.19 95 GLY A O 1
ATOM 741 N N . PHE A 1 96 ? -5.442 -2.232 -3.074 1.00 48.28 96 PHE A N 1
ATOM 742 C CA . PHE A 1 96 ? -4.215 -2.982 -3.214 1.00 48.28 96 PHE A CA 1
ATOM 743 C C . PHE A 1 96 ? -4.654 -4.428 -3.084 1.00 48.28 96 PHE A C 1
ATOM 745 O O . PHE A 1 96 ? -4.888 -4.922 -1.988 1.00 48.28 96 PHE A O 1
ATOM 752 N N . ARG A 1 97 ? -4.852 -5.105 -4.215 1.00 51.53 97 ARG A N 1
ATOM 753 C CA . ARG A 1 97 ? -5.004 -6.555 -4.216 1.00 51.53 97 ARG A CA 1
ATOM 754 C C . ARG A 1 97 ? -3.672 -7.121 -3.733 1.00 51.53 97 ARG A C 1
ATOM 756 O O . ARG A 1 97 ? -2.811 -7.464 -4.540 1.00 51.53 97 ARG A O 1
ATOM 763 N N . LEU A 1 98 ? -3.468 -7.146 -2.415 1.00 57.12 98 LEU A N 1
ATOM 764 C CA . LEU A 1 98 ? -2.528 -8.062 -1.807 1.00 57.12 98 LEU A CA 1
ATOM 765 C C . LEU A 1 98 ? -2.906 -9.429 -2.372 1.00 57.12 98 LEU A C 1
ATOM 767 O O . LEU A 1 98 ? -4.090 -9.774 -2.453 1.00 57.12 98 LEU 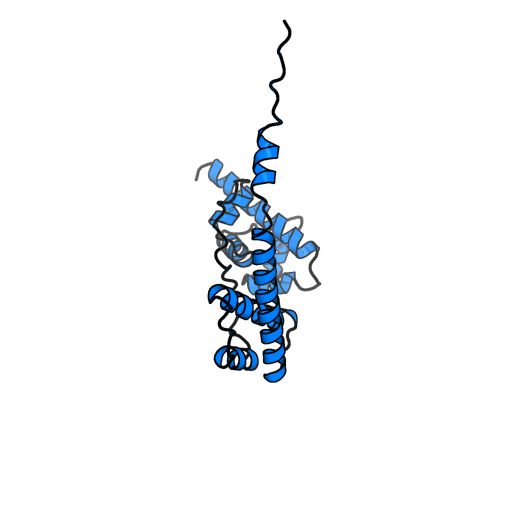A O 1
ATOM 771 N N . GLY A 1 99 ? -1.906 -10.145 -2.888 1.00 61.72 99 GLY A N 1
ATOM 772 C CA . GLY A 1 99 ? -2.110 -11.509 -3.357 1.00 61.72 99 GLY A CA 1
ATOM 773 C C . GLY A 1 99 ? -2.765 -12.359 -2.262 1.00 61.72 99 GLY A C 1
ATOM 774 O O . GLY A 1 99 ? -2.859 -11.916 -1.111 1.00 61.72 99 GLY A O 1
ATOM 775 N N . PRO A 1 100 ? -3.231 -13.572 -2.595 1.00 72.44 100 PRO A N 1
ATOM 776 C CA . PRO A 1 100 ? -3.784 -14.463 -1.582 1.00 72.44 100 PRO A CA 1
ATOM 777 C C . PRO A 1 100 ? -2.823 -14.548 -0.380 1.00 72.44 100 PRO A C 1
ATOM 779 O O . PRO A 1 100 ? -1.605 -14.595 -0.590 1.00 72.44 100 PRO A O 1
ATOM 782 N N . PRO A 1 101 ? -3.340 -14.494 0.864 1.00 75.94 101 PRO A N 1
ATOM 783 C CA . PRO A 1 101 ? -2.497 -14.602 2.046 1.00 75.94 101 PRO A CA 1
ATOM 784 C C . PRO A 1 101 ? -1.703 -15.915 1.994 1.00 75.94 101 PRO A C 1
ATOM 786 O O . PRO A 1 101 ? -2.186 -16.896 1.418 1.00 75.94 101 PRO A O 1
ATOM 789 N N . PRO A 1 102 ? -0.496 -15.954 2.580 1.00 82.19 102 PRO A N 1
ATOM 790 C CA . PRO A 1 102 ? 0.262 -17.190 2.654 1.00 82.19 102 PRO A CA 1
ATOM 791 C C . PRO A 1 102 ? -0.511 -18.240 3.469 1.00 82.19 102 PRO A C 1
ATOM 793 O O . PRO A 1 102 ? -1.405 -17.906 4.253 1.00 82.19 102 PRO A O 1
ATOM 796 N N . ILE A 1 103 ? -0.191 -19.517 3.258 1.00 80.31 103 ILE A N 1
ATOM 797 C CA . ILE A 1 103 ? -1.009 -20.647 3.726 1.00 80.31 103 ILE A CA 1
ATOM 798 C C . ILE A 1 103 ? -1.176 -20.619 5.250 1.00 80.31 103 ILE A C 1
ATOM 800 O O . ILE A 1 103 ? -2.295 -20.791 5.740 1.00 80.31 103 ILE A O 1
ATOM 804 N N . ASN A 1 104 ? -0.099 -20.349 5.998 1.00 87.81 104 ASN A N 1
ATOM 805 C CA . ASN A 1 104 ? -0.168 -20.325 7.458 1.00 87.81 104 ASN A CA 1
ATOM 806 C C . ASN A 1 104 ? -1.023 -19.160 7.965 1.00 87.81 104 ASN A C 1
ATOM 808 O O . ASN A 1 104 ? -1.895 -19.378 8.806 1.00 87.81 104 ASN A O 1
ATOM 812 N N . LEU A 1 105 ? -0.853 -17.956 7.405 1.00 90.56 105 LEU A N 1
ATOM 813 C CA . LEU A 1 105 ? -1.694 -16.806 7.752 1.00 90.56 105 LEU A CA 1
ATOM 814 C C . LEU A 1 105 ? -3.166 -17.066 7.413 1.00 90.56 105 LEU A C 1
ATOM 816 O O . LEU A 1 105 ? -4.044 -16.747 8.207 1.00 90.56 105 LEU A O 1
ATOM 820 N N . SER A 1 106 ? -3.450 -17.653 6.247 1.00 88.31 106 SER A N 1
ATOM 821 C CA . SER A 1 106 ? -4.823 -17.957 5.838 1.00 88.31 106 SER A CA 1
ATOM 822 C C . SER A 1 106 ? -5.505 -18.929 6.800 1.00 88.31 106 SER A C 1
ATOM 824 O O . SER A 1 106 ? -6.678 -18.737 7.111 1.00 88.31 106 SER A O 1
ATOM 826 N N . GLY A 1 107 ? -4.780 -19.952 7.268 1.00 86.12 107 GLY A N 1
ATOM 827 C CA . GLY A 1 107 ? -5.283 -20.896 8.266 1.00 86.12 107 GLY A CA 1
ATOM 828 C C . GLY A 1 107 ? -5.584 -20.207 9.594 1.00 86.12 107 GLY A C 1
ATOM 829 O O . GLY A 1 107 ? -6.694 -20.323 10.105 1.00 86.12 107 GLY A O 1
ATOM 830 N N . VAL A 1 108 ? -4.636 -19.408 10.098 1.00 93.94 108 VAL A N 1
ATOM 831 C CA . VAL A 1 108 ? -4.828 -18.655 11.345 1.00 93.94 108 VAL A CA 1
ATOM 832 C C . VAL A 1 108 ? -6.031 -17.726 11.231 1.00 93.94 108 VAL A C 1
ATOM 834 O O . VAL A 1 108 ? -6.914 -17.804 12.068 1.00 93.94 108 VAL A O 1
ATOM 837 N N . LEU A 1 109 ? -6.138 -16.901 10.186 1.00 92.19 109 LEU A N 1
ATOM 838 C CA . LEU A 1 109 ? -7.241 -15.938 10.049 1.00 92.19 109 LEU A CA 1
ATOM 839 C C . LEU A 1 109 ? -8.633 -16.581 9.939 1.00 92.19 109 LEU A C 1
ATOM 841 O O . LEU A 1 109 ? -9.618 -15.920 10.278 1.00 92.19 109 LEU A O 1
ATOM 845 N N . ALA A 1 110 ? -8.722 -17.819 9.443 1.00 90.31 110 ALA A N 1
ATOM 846 C CA . ALA A 1 110 ? -9.972 -18.571 9.356 1.00 90.31 110 ALA A CA 1
ATOM 847 C C . ALA A 1 110 ? -10.401 -19.148 10.715 1.00 90.31 110 ALA A C 1
ATOM 849 O O . ALA A 1 110 ? -11.589 -19.159 11.026 1.00 90.31 110 ALA A O 1
ATOM 850 N N . GLU A 1 111 ? -9.436 -19.601 11.516 1.00 91.94 111 GLU A N 1
ATOM 851 C CA . GLU A 1 111 ? -9.659 -20.231 12.824 1.00 91.94 111 GLU A CA 1
ATOM 852 C C . GLU A 1 111 ? -9.603 -19.221 13.990 1.00 91.94 111 GLU A C 1
ATOM 854 O O . GLU A 1 111 ? -9.966 -19.550 15.118 1.00 91.94 111 GLU A O 1
ATOM 859 N N . TYR A 1 112 ? -9.149 -17.988 13.738 1.00 94.31 112 TYR A N 1
ATOM 860 C CA . TYR A 1 112 ? -8.887 -16.998 14.779 1.00 94.31 112 TYR A CA 1
ATOM 861 C C . TYR A 1 112 ? -10.168 -16.566 15.506 1.00 94.31 112 TYR A C 1
ATOM 863 O O . TYR A 1 112 ? -11.104 -16.027 14.904 1.00 94.31 112 TYR A O 1
ATOM 871 N N . ALA A 1 113 ? -10.175 -16.753 16.825 1.00 95.25 113 ALA A N 1
ATOM 872 C CA . ALA A 1 113 ? -11.252 -16.337 17.712 1.00 95.25 113 ALA A CA 1
ATOM 873 C C . ALA A 1 113 ? -11.107 -14.850 18.079 1.00 95.25 113 ALA A C 1
ATOM 875 O O . ALA A 1 113 ? -10.450 -14.501 19.055 1.00 95.25 113 ALA A O 1
ATOM 876 N N . TRP A 1 114 ? -11.720 -13.984 17.272 1.00 93.56 114 TRP A N 1
ATOM 877 C CA . TRP A 1 114 ? -11.716 -12.531 17.470 1.00 93.56 114 TRP A CA 1
ATOM 878 C C . TRP A 1 114 ? -12.385 -12.112 18.780 1.00 93.56 114 TRP A C 1
ATOM 880 O O . TRP A 1 114 ? -13.438 -12.644 19.148 1.00 93.56 114 TRP A O 1
ATOM 890 N N . MET A 1 115 ? -11.834 -11.082 19.418 1.00 92.50 115 MET A N 1
ATOM 891 C CA . MET A 1 115 ? -12.441 -10.437 20.574 1.00 92.50 115 MET A CA 1
ATOM 892 C C . MET A 1 115 ? -13.796 -9.807 20.184 1.00 92.50 115 MET A C 1
ATOM 894 O O . MET A 1 115 ? -13.903 -9.133 19.145 1.00 92.50 115 MET A O 1
ATOM 898 N N . PRO A 1 116 ? -14.869 -10.038 20.967 1.00 92.06 116 PRO A N 1
ATOM 899 C CA . PRO A 1 116 ? -16.207 -9.540 20.646 1.00 92.06 116 PRO A CA 1
ATOM 900 C C . PRO A 1 116 ? -16.282 -8.009 20.629 1.00 92.06 116 PRO A C 1
ATOM 902 O O . PRO A 1 116 ? -17.108 -7.449 19.914 1.00 92.06 116 PRO A O 1
ATOM 905 N N . GLU A 1 117 ? -15.395 -7.337 21.361 1.00 90.44 117 GLU A N 1
ATOM 906 C CA . GLU A 1 117 ? -15.299 -5.883 21.451 1.00 90.44 117 GLU A CA 1
ATOM 907 C C . GLU A 1 117 ? -14.773 -5.240 20.162 1.00 90.44 117 GLU A C 1
ATOM 909 O O . GLU A 1 117 ? -14.966 -4.042 19.963 1.00 90.44 117 GLU A O 1
ATOM 914 N N . LEU A 1 118 ? -14.115 -6.007 19.282 1.00 91.75 118 LEU A N 1
ATOM 915 C CA . LEU A 1 118 ? -13.542 -5.485 18.045 1.00 91.75 118 LEU A CA 1
ATOM 916 C C . LEU A 1 118 ? -14.596 -5.470 16.918 1.00 91.75 118 LEU A C 1
ATOM 918 O O . LEU A 1 118 ? -14.992 -6.548 16.456 1.00 91.75 118 LEU A O 1
ATOM 922 N N . PRO A 1 119 ? -15.014 -4.291 16.409 1.00 92.00 119 PRO A N 1
ATOM 923 C CA . PRO A 1 119 ? -15.960 -4.186 15.299 1.00 92.00 119 PRO A CA 1
ATOM 924 C C . PRO A 1 119 ? -15.438 -4.843 14.020 1.00 92.00 119 PRO A C 1
ATOM 926 O O . PRO A 1 119 ? -14.230 -4.886 13.777 1.00 92.00 119 PRO A O 1
ATOM 929 N N . GLN A 1 120 ? -16.352 -5.302 13.162 1.00 89.38 120 GLN A N 1
ATOM 930 C CA . GLN A 1 120 ? -16.008 -6.019 11.930 1.00 89.38 120 GLN A CA 1
ATOM 931 C C . GLN A 1 120 ? -15.050 -5.230 11.023 1.00 89.38 120 GLN A C 1
ATOM 933 O O . GLN A 1 120 ? -14.058 -5.797 10.567 1.00 89.38 120 GLN A O 1
ATOM 938 N N . ASP A 1 121 ? -15.286 -3.933 10.828 1.00 86.12 121 ASP A N 1
ATOM 939 C CA . ASP A 1 121 ? -14.442 -3.072 9.986 1.00 86.12 121 ASP A CA 1
ATOM 940 C C . ASP A 1 121 ? -12.988 -3.035 10.483 1.00 86.12 121 ASP A C 1
ATOM 942 O O . ASP A 1 121 ? -12.034 -3.039 9.706 1.00 86.12 121 ASP A O 1
ATOM 946 N N . LEU A 1 122 ? -12.794 -3.065 11.804 1.00 90.44 122 LEU A N 1
ATOM 947 C CA . LEU A 1 122 ? -11.462 -3.079 12.397 1.00 90.44 122 LEU A CA 1
ATOM 948 C C . LEU A 1 122 ? -10.796 -4.452 12.296 1.00 90.44 122 LEU A C 1
ATOM 950 O O . LEU A 1 122 ? -9.580 -4.526 12.127 1.00 90.44 122 LEU A O 1
ATOM 954 N N . ARG A 1 123 ? -11.572 -5.542 12.314 1.00 92.50 123 ARG A N 1
ATOM 955 C CA . ARG A 1 123 ? -11.049 -6.886 12.011 1.00 92.50 123 ARG A CA 1
ATOM 956 C C . ARG A 1 123 ? -10.504 -6.949 10.588 1.00 92.50 123 ARG A C 1
ATOM 958 O O . ARG A 1 123 ? -9.479 -7.583 10.352 1.00 92.50 123 ARG A O 1
ATOM 965 N N . GLU A 1 124 ? -11.161 -6.296 9.630 1.00 90.00 124 GLU A N 1
ATOM 966 C CA . GLU A 1 124 ? -10.654 -6.196 8.255 1.00 90.00 124 GLU A CA 1
ATOM 967 C C . GLU A 1 124 ? -9.325 -5.442 8.192 1.00 90.00 124 GLU A C 1
ATOM 969 O O . GLU A 1 124 ? -8.398 -5.902 7.524 1.00 90.00 124 GLU A O 1
ATOM 974 N N . ILE A 1 125 ? -9.190 -4.358 8.958 1.00 89.81 125 ILE A N 1
ATOM 975 C CA . ILE A 1 125 ? -7.925 -3.625 9.077 1.00 89.81 125 ILE A CA 1
ATOM 976 C C . ILE A 1 125 ? -6.829 -4.513 9.678 1.00 89.81 125 ILE A C 1
ATOM 978 O O . ILE A 1 125 ? -5.730 -4.553 9.129 1.00 89.81 125 ILE A O 1
ATOM 982 N N . VAL A 1 126 ? -7.108 -5.269 10.747 1.00 94.31 126 VAL A N 1
ATOM 983 C CA . VAL A 1 126 ? -6.127 -6.200 11.342 1.00 94.31 126 VAL A CA 1
ATOM 984 C C . VAL A 1 126 ? -5.689 -7.262 10.328 1.00 94.31 126 VAL A C 1
ATOM 986 O O . VAL A 1 126 ? -4.494 -7.527 10.187 1.00 94.31 126 VAL A O 1
ATOM 989 N N . ARG A 1 127 ? -6.631 -7.840 9.569 1.00 93.56 127 ARG A N 1
ATOM 990 C CA . ARG A 1 127 ? -6.316 -8.802 8.497 1.00 93.56 127 ARG A CA 1
ATOM 991 C C . ARG A 1 127 ? -5.406 -8.189 7.439 1.00 93.56 127 ARG A C 1
ATOM 993 O O . ARG A 1 127 ? -4.464 -8.839 6.988 1.00 93.56 127 ARG A O 1
ATOM 1000 N N . GLU A 1 128 ? -5.680 -6.954 7.041 1.00 91.19 128 GLU A N 1
ATOM 1001 C CA . GLU A 1 128 ? -4.879 -6.252 6.045 1.00 91.19 128 GLU A CA 1
ATOM 1002 C C . GLU A 1 128 ? -3.476 -5.922 6.572 1.00 91.19 128 GLU A C 1
ATOM 1004 O O . GLU A 1 128 ? -2.486 -6.177 5.887 1.00 91.19 128 GLU A O 1
ATOM 1009 N N . GLN A 1 129 ? -3.366 -5.465 7.821 1.00 93.56 129 GLN A N 1
ATOM 1010 C CA . GLN A 1 129 ? -2.084 -5.236 8.494 1.00 93.56 129 GLN A CA 1
ATOM 1011 C C . GLN A 1 129 ? -1.249 -6.521 8.584 1.00 93.56 129 GLN A C 1
ATOM 1013 O O . GLN A 1 129 ? -0.061 -6.504 8.264 1.00 93.56 129 GLN A O 1
ATOM 1018 N N . ALA A 1 130 ? -1.861 -7.665 8.907 1.00 93.62 130 ALA A N 1
ATOM 1019 C CA . ALA A 1 130 ? -1.162 -8.952 8.925 1.00 93.62 130 ALA A CA 1
ATOM 1020 C C . ALA A 1 130 ? -0.629 -9.349 7.533 1.00 93.62 130 ALA A C 1
ATOM 1022 O O . ALA A 1 130 ? 0.500 -9.828 7.395 1.00 93.62 130 ALA A O 1
ATOM 1023 N N . ARG A 1 131 ? -1.396 -9.092 6.464 1.00 91.69 131 ARG A N 1
ATOM 1024 C CA . ARG A 1 131 ? -0.927 -9.320 5.086 1.00 91.69 131 ARG A CA 1
ATOM 1025 C C . ARG A 1 131 ? 0.208 -8.374 4.694 1.00 91.69 131 ARG A C 1
ATOM 1027 O O . ARG A 1 131 ? 1.134 -8.790 3.994 1.00 91.69 131 ARG A O 1
ATOM 1034 N N . LEU A 1 132 ? 0.158 -7.117 5.133 1.00 89.50 132 LEU A N 1
ATOM 1035 C CA . LEU A 1 132 ? 1.250 -6.163 4.941 1.00 89.50 132 LEU A CA 1
ATOM 1036 C C . LEU A 1 132 ? 2.509 -6.612 5.688 1.00 89.50 132 LEU A C 1
ATOM 1038 O O . LEU A 1 132 ? 3.587 -6.592 5.098 1.00 89.50 132 LEU A O 1
ATOM 1042 N N . HIS A 1 133 ? 2.374 -7.110 6.919 1.00 91.25 133 HIS A N 1
ATOM 1043 C CA . HIS A 1 133 ? 3.484 -7.668 7.691 1.00 91.25 133 HIS A CA 1
ATOM 1044 C C . HIS A 1 133 ? 4.195 -8.791 6.922 1.00 91.25 133 HIS A C 1
ATOM 1046 O O . HIS A 1 133 ? 5.418 -8.766 6.774 1.00 91.25 133 HIS A O 1
ATOM 1052 N N . HIS A 1 134 ? 3.441 -9.730 6.338 1.00 88.75 134 HIS A N 1
ATOM 1053 C CA . HIS A 1 134 ? 4.005 -10.765 5.462 1.00 88.75 134 HIS A CA 1
ATOM 1054 C C . HIS A 1 134 ? 4.711 -10.157 4.244 1.00 88.75 134 HIS A C 1
ATOM 1056 O O . HIS A 1 134 ? 5.833 -10.527 3.913 1.00 88.75 134 HIS A O 1
ATOM 1062 N N . ARG A 1 135 ? 4.067 -9.202 3.565 1.00 85.50 135 ARG A N 1
ATOM 1063 C CA . ARG A 1 135 ? 4.612 -8.584 2.351 1.00 85.50 135 ARG A CA 1
ATOM 1064 C C . ARG A 1 135 ? 5.942 -7.868 2.594 1.00 85.50 135 ARG A C 1
ATOM 1066 O O . ARG A 1 135 ? 6.800 -7.912 1.716 1.00 85.50 135 ARG A O 1
ATOM 1073 N N . PHE A 1 136 ? 6.089 -7.181 3.725 1.00 85.19 136 PHE A N 1
ATOM 1074 C CA . PHE A 1 136 ? 7.303 -6.428 4.046 1.00 85.19 136 PHE A CA 1
ATOM 1075 C C . PHE A 1 136 ? 8.404 -7.301 4.650 1.00 85.19 136 PHE A C 1
ATOM 1077 O O . PHE A 1 136 ? 9.570 -7.084 4.333 1.00 85.19 136 PHE A O 1
ATOM 1084 N N . SER A 1 137 ? 8.052 -8.296 5.468 1.00 87.69 137 SER A N 1
ATOM 1085 C CA . SER A 1 137 ? 9.029 -9.257 6.003 1.00 87.69 137 SER A CA 1
ATOM 1086 C C . SER A 1 137 ? 9.511 -10.253 4.945 1.00 87.69 137 SER A C 1
ATOM 1088 O O . SER A 1 137 ? 10.662 -10.676 4.979 1.00 87.69 137 SER A O 1
ATOM 1090 N N . GLY A 1 138 ? 8.643 -10.630 3.999 1.00 85.94 138 GLY A N 1
ATOM 1091 C CA . GLY A 1 138 ? 8.900 -11.684 3.017 1.00 85.94 138 GLY A CA 1
ATOM 1092 C C . GLY A 1 138 ? 8.934 -13.095 3.616 1.00 85.94 138 GLY A C 1
ATOM 1093 O O . GLY A 1 138 ? 9.370 -14.022 2.936 1.00 85.94 138 GLY A O 1
ATOM 1094 N N . VAL A 1 139 ? 8.506 -13.260 4.873 1.00 85.88 139 VAL A N 1
ATOM 1095 C CA . VAL A 1 139 ? 8.576 -14.520 5.622 1.00 85.88 139 VAL A CA 1
ATOM 1096 C C . VAL A 1 139 ? 7.168 -15.000 5.952 1.00 85.88 139 VAL A C 1
ATOM 1098 O O . VAL A 1 139 ? 6.408 -14.293 6.613 1.00 85.88 139 VAL A O 1
ATOM 1101 N N . ASP A 1 140 ? 6.829 -16.220 5.528 1.00 90.31 140 ASP A N 1
ATOM 1102 C CA . ASP A 1 140 ? 5.639 -16.908 6.029 1.00 90.31 140 ASP A CA 1
ATOM 1103 C C . ASP A 1 140 ? 5.962 -17.571 7.370 1.00 90.31 140 ASP A C 1
ATOM 1105 O O . ASP A 1 140 ? 6.610 -18.618 7.428 1.00 90.31 140 ASP A O 1
ATOM 1109 N N . TYR A 1 141 ? 5.549 -16.921 8.454 1.00 92.94 141 TYR A N 1
ATOM 1110 C CA . TYR A 1 141 ? 5.759 -17.415 9.807 1.00 92.94 141 TYR A CA 1
ATOM 1111 C C . TYR A 1 141 ? 4.987 -18.717 10.072 1.00 92.94 141 TYR A C 1
ATOM 1113 O O . TYR A 1 141 ? 4.070 -19.103 9.339 1.00 92.94 141 TYR A O 1
ATOM 1121 N N . SER A 1 142 ? 5.354 -19.414 11.150 1.00 94.81 142 SER A N 1
ATOM 1122 C CA . SER A 1 142 ? 4.567 -20.546 11.642 1.00 94.81 142 SER A CA 1
ATOM 1123 C C . SER A 1 142 ? 3.177 -20.085 12.095 1.00 94.81 142 SER A C 1
ATOM 1125 O O . SER A 1 142 ? 2.952 -18.902 12.356 1.00 94.81 142 SER A O 1
ATOM 1127 N N . ARG A 1 143 ? 2.231 -21.024 12.218 1.00 92.06 143 ARG A N 1
ATOM 1128 C CA . ARG A 1 143 ? 0.875 -20.722 12.708 1.00 92.06 143 ARG A CA 1
ATOM 1129 C C . ARG A 1 143 ? 0.891 -20.044 14.082 1.00 92.06 143 ARG A C 1
ATOM 1131 O O . ARG A 1 143 ? 0.231 -19.025 14.245 1.00 92.06 143 ARG A O 1
ATOM 1138 N N . ASP A 1 144 ? 1.681 -20.560 15.023 1.00 94.19 144 ASP A N 1
ATOM 1139 C CA . ASP A 1 144 ? 1.779 -20.008 16.382 1.00 94.19 144 ASP A CA 1
ATOM 1140 C C . ASP A 1 144 ? 2.277 -18.561 16.376 1.00 94.19 144 ASP A C 1
ATOM 1142 O O . ASP A 1 144 ? 1.779 -17.709 17.110 1.00 94.19 144 ASP A O 1
ATOM 1146 N N . GLU A 1 145 ? 3.257 -18.269 15.524 1.00 94.94 145 GLU A N 1
ATOM 1147 C CA . GLU A 1 145 ? 3.817 -16.930 15.420 1.00 94.94 145 GLU A CA 1
ATOM 1148 C C . GLU A 1 145 ? 2.840 -15.974 14.728 1.00 94.94 145 GLU A C 1
ATOM 1150 O O . GLU A 1 145 ? 2.622 -14.862 15.206 1.00 94.94 145 GLU A O 1
ATOM 1155 N N . TRP A 1 146 ? 2.146 -16.425 13.680 1.00 96.44 146 TRP A N 1
ATOM 1156 C CA . TRP A 1 146 ? 1.051 -15.656 13.092 1.00 96.44 146 TRP A CA 1
ATOM 1157 C C . TRP A 1 146 ? -0.068 -15.374 14.094 1.00 96.44 146 TRP A C 1
ATOM 1159 O O . TRP A 1 146 ? -0.586 -14.259 14.124 1.00 96.44 146 TRP A O 1
ATOM 1169 N N . GLN A 1 147 ? -0.414 -16.336 14.947 1.00 96.94 147 GLN A N 1
ATOM 1170 C CA . GLN A 1 147 ? -1.409 -16.144 15.995 1.00 96.94 147 GLN A CA 1
ATOM 1171 C C . GLN A 1 147 ? -0.972 -15.064 16.989 1.00 96.94 147 GLN A C 1
ATOM 1173 O O . GLN A 1 147 ? -1.775 -14.192 17.326 1.00 96.94 147 GLN A O 1
ATOM 1178 N N . ARG A 1 148 ? 0.302 -15.056 17.406 1.00 97.50 148 ARG A N 1
ATOM 1179 C CA . ARG A 1 148 ? 0.860 -13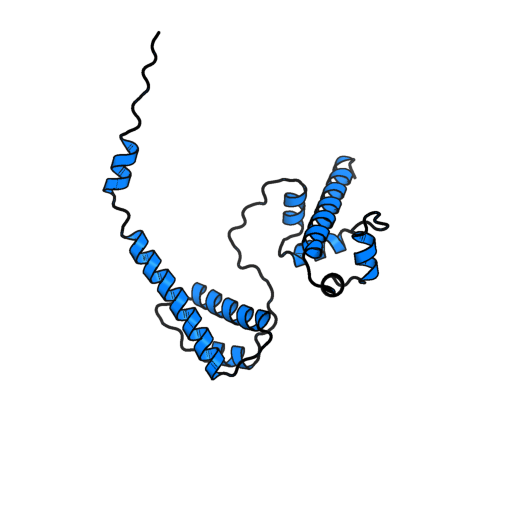.984 18.248 1.00 97.50 148 ARG A CA 1
ATOM 1180 C C . ARG A 1 148 ? 0.798 -12.626 17.558 1.00 97.50 148 ARG A C 1
ATOM 1182 O O . ARG A 1 148 ? 0.339 -11.670 18.178 1.00 97.50 148 ARG A O 1
ATOM 1189 N N . ILE A 1 149 ? 1.207 -12.549 16.291 1.00 96.50 149 ILE A N 1
ATOM 1190 C CA . ILE A 1 149 ? 1.194 -11.304 15.508 1.00 96.50 149 ILE A CA 1
ATOM 1191 C C . ILE A 1 149 ? -0.233 -10.752 15.408 1.00 96.50 149 ILE A C 1
ATOM 1193 O O . ILE A 1 149 ? -0.465 -9.590 15.735 1.00 96.50 149 ILE A O 1
ATOM 1197 N N . VAL A 1 150 ? -1.203 -11.583 15.012 1.00 97.00 150 VAL A N 1
ATOM 1198 C CA . VAL A 1 150 ? -2.613 -11.175 14.893 1.00 97.00 150 VAL A CA 1
ATOM 1199 C C . VAL A 1 150 ? -3.176 -10.734 16.248 1.00 97.00 150 VAL A C 1
ATOM 1201 O O . VAL A 1 150 ? -3.851 -9.709 16.309 1.00 97.00 150 VAL A O 1
ATOM 1204 N N . THR A 1 151 ? -2.829 -11.430 17.335 1.00 97.31 151 THR A N 1
ATOM 1205 C CA . THR A 1 151 ? -3.226 -11.040 18.700 1.00 97.31 151 THR A CA 1
ATOM 1206 C C . THR A 1 151 ? -2.638 -9.690 19.108 1.00 97.31 151 THR A C 1
ATOM 1208 O O . THR A 1 151 ? -3.320 -8.878 19.733 1.00 97.31 151 THR A O 1
ATOM 1211 N N . GLY A 1 152 ? -1.376 -9.428 18.759 1.00 97.50 152 GLY A N 1
ATOM 1212 C CA . GLY A 1 152 ? -0.735 -8.134 18.989 1.00 97.50 152 GLY A CA 1
ATOM 1213 C C . GLY A 1 152 ? -1.471 -7.006 18.267 1.00 97.50 152 GLY A C 1
ATOM 1214 O O . GLY A 1 152 ? -1.881 -6.038 18.904 1.00 97.50 152 GLY A O 1
ATOM 1215 N N . LEU A 1 153 ? -1.730 -7.185 16.969 1.00 97.00 153 LEU A N 1
ATOM 1216 C CA . LEU A 1 153 ? -2.457 -6.213 16.147 1.00 97.00 153 LEU A CA 1
ATOM 1217 C C . LEU A 1 153 ? -3.879 -5.953 16.670 1.00 97.00 153 LEU A C 1
ATOM 1219 O O . LEU A 1 153 ? -4.313 -4.807 16.741 1.00 97.00 153 LEU A O 1
ATOM 1223 N N . GLU A 1 154 ? -4.608 -6.997 17.068 1.00 97.25 154 GLU A N 1
ATOM 1224 C CA . GLU A 1 154 ? -5.938 -6.862 17.671 1.00 97.25 154 GLU A CA 1
ATOM 1225 C C . GLU A 1 154 ? -5.901 -6.021 18.957 1.00 97.25 154 GLU A C 1
ATOM 1227 O O . GLU A 1 154 ? -6.706 -5.099 19.121 1.00 97.25 154 GLU A O 1
ATOM 1232 N N . ARG A 1 155 ? -4.937 -6.282 19.848 1.00 96.25 155 ARG A N 1
ATOM 1233 C CA . ARG A 1 155 ? -4.774 -5.533 21.104 1.00 96.25 155 ARG A CA 1
ATOM 1234 C C . ARG A 1 155 ? -4.398 -4.076 20.881 1.00 96.25 155 ARG A C 1
ATOM 1236 O O . ARG A 1 155 ? -4.902 -3.215 21.597 1.00 96.25 155 ARG A O 1
ATOM 1243 N N . GLU A 1 156 ? -3.547 -3.785 19.902 1.00 96.25 156 GLU A N 1
ATOM 1244 C CA . GLU A 1 156 ? -3.198 -2.408 19.537 1.00 96.25 156 GLU A CA 1
ATOM 1245 C C . GLU A 1 156 ? -4.427 -1.625 19.069 1.00 96.25 156 GLU A C 1
ATOM 1247 O O . GLU A 1 156 ? -4.647 -0.488 19.496 1.00 96.25 156 GLU A O 1
ATOM 1252 N N . VAL A 1 157 ? -5.275 -2.247 18.246 1.00 94.94 157 VAL A N 1
ATOM 1253 C CA . VAL A 1 157 ? -6.502 -1.611 17.756 1.00 94.94 157 VAL A CA 1
ATOM 1254 C C . VAL A 1 157 ? -7.508 -1.387 18.885 1.00 94.94 157 VAL A C 1
ATOM 1256 O O . VAL A 1 157 ? -8.097 -0.308 18.977 1.00 94.94 157 VAL A O 1
ATOM 1259 N N . LEU A 1 158 ? -7.679 -2.359 19.783 1.00 92.50 158 LEU A N 1
ATOM 1260 C CA . LEU A 1 158 ? -8.515 -2.190 20.975 1.00 92.50 158 LEU A CA 1
ATOM 1261 C C . LEU A 1 158 ? -7.968 -1.101 21.907 1.00 92.50 158 LEU A C 1
ATOM 1263 O O . LEU A 1 158 ? -8.738 -0.286 22.414 1.00 92.50 158 LEU A O 1
ATOM 1267 N N . GLY A 1 159 ? -6.647 -1.029 22.084 1.00 92.62 159 GLY A N 1
ATOM 1268 C CA . GLY A 1 159 ? -5.991 0.036 22.841 1.00 92.62 159 GLY A CA 1
ATOM 1269 C C . GLY A 1 159 ? -6.264 1.419 22.248 1.00 92.62 159 GLY A C 1
ATOM 1270 O O . GLY A 1 159 ? -6.601 2.351 22.979 1.00 92.62 159 GLY A O 1
ATOM 1271 N N . LEU A 1 160 ? -6.212 1.543 20.918 1.00 91.56 160 LEU A N 1
ATOM 1272 C CA . LEU A 1 160 ? -6.551 2.783 20.219 1.00 91.56 160 LEU A CA 1
ATOM 1273 C C . LEU A 1 160 ? -8.023 3.176 20.419 1.00 91.56 160 LEU A C 1
ATOM 1275 O O . LEU A 1 160 ? -8.318 4.358 20.609 1.00 91.56 160 LEU A O 1
ATOM 1279 N N . LEU A 1 161 ? -8.946 2.210 20.391 1.00 90.62 161 LEU A N 1
ATOM 1280 C CA . LEU A 1 161 ? -10.363 2.457 20.670 1.00 90.62 161 LEU A CA 1
ATOM 1281 C C . LEU A 1 161 ? -10.591 2.937 22.106 1.00 90.62 161 LEU A C 1
ATOM 1283 O O . LEU A 1 161 ? -11.298 3.924 22.312 1.00 90.62 161 LEU A O 1
ATOM 1287 N N . ALA A 1 162 ? -9.970 2.274 23.082 1.00 91.06 162 ALA A N 1
ATOM 1288 C CA . ALA A 1 162 ? -10.071 2.647 24.488 1.00 91.06 162 ALA A CA 1
ATOM 1289 C C . ALA A 1 162 ? -9.529 4.063 24.735 1.00 91.06 162 ALA A C 1
ATOM 1291 O O . ALA A 1 162 ? -10.180 4.870 25.399 1.00 91.06 162 ALA A O 1
ATOM 1292 N N . TRP A 1 163 ? -8.379 4.391 24.139 1.00 91.56 163 TRP A N 1
ATOM 1293 C CA . TRP A 1 163 ? -7.796 5.730 24.215 1.00 91.56 163 TRP A CA 1
ATOM 1294 C C . TRP A 1 163 ? -8.715 6.796 23.602 1.00 91.56 163 TRP A C 1
ATOM 1296 O O . TRP A 1 163 ? -8.946 7.839 24.215 1.00 91.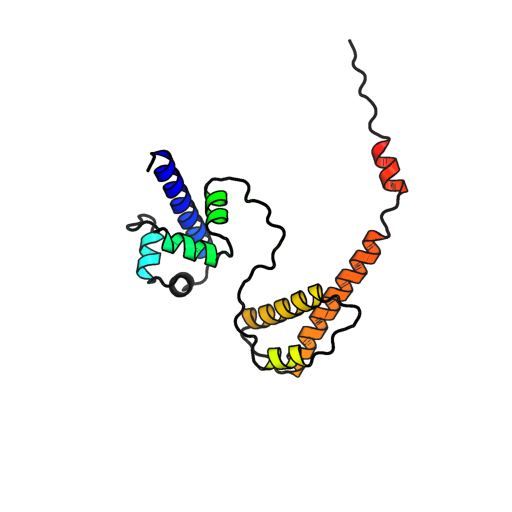56 163 TRP A O 1
ATOM 1306 N N . ARG A 1 164 ? -9.316 6.522 22.433 1.00 87.69 164 ARG A N 1
ATOM 1307 C CA . ARG A 1 164 ? -10.274 7.448 21.806 1.00 87.69 164 ARG A CA 1
ATOM 1308 C C . ARG A 1 164 ? -11.494 7.694 22.688 1.00 87.69 164 ARG A C 1
ATOM 1310 O O . ARG A 1 164 ? -11.863 8.849 22.876 1.00 87.69 164 ARG A O 1
ATOM 1317 N N . ALA A 1 165 ? -12.072 6.645 23.270 1.00 86.94 165 ALA A N 1
ATOM 1318 C CA . ALA A 1 165 ? -13.227 6.771 24.157 1.00 86.94 165 ALA A CA 1
ATOM 1319 C C . ALA A 1 165 ? -12.934 7.662 25.381 1.00 86.94 165 ALA A C 1
ATOM 1321 O O . ALA A 1 165 ? -13.761 8.496 25.748 1.00 86.94 165 ALA A O 1
ATOM 1322 N N . GLN A 1 166 ? -11.739 7.544 25.968 1.00 86.69 166 GLN A N 1
ATOM 1323 C CA . GLN A 1 166 ? -11.302 8.411 27.070 1.00 86.69 166 GLN A CA 1
ATOM 1324 C C . GLN A 1 166 ? -11.139 9.864 26.609 1.00 86.69 166 GLN A C 1
ATOM 1326 O O . GLN A 1 166 ? -11.694 10.768 27.227 1.00 86.69 166 GLN A O 1
ATOM 1331 N N . SER A 1 167 ? -10.471 10.085 25.471 1.00 79.12 167 SER A N 1
ATOM 1332 C CA . SER A 1 167 ? -10.235 11.434 24.937 1.00 79.12 167 SER A CA 1
ATOM 1333 C C . SER A 1 167 ? -11.513 12.182 24.537 1.00 79.12 167 SER A C 1
ATOM 1335 O O . SER A 1 167 ? -11.569 13.401 24.647 1.00 79.12 167 SER A O 1
ATOM 1337 N N . SER A 1 168 ? -12.561 11.472 24.104 1.00 69.56 168 SER A N 1
ATOM 1338 C CA . SER A 1 168 ? -13.858 12.077 23.763 1.00 69.56 168 SER A CA 1
ATOM 1339 C C . SER A 1 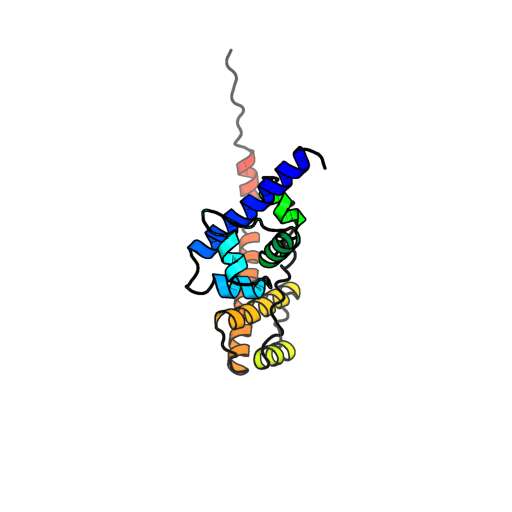168 ? -14.718 12.409 24.985 1.00 69.56 168 SER A C 1
ATOM 1341 O O . SER A 1 168 ? -15.692 13.142 24.857 1.00 69.56 168 SER A O 1
ATOM 1343 N N . THR A 1 169 ? -14.375 11.881 26.162 1.00 61.31 169 THR A N 1
ATOM 1344 C CA . THR A 1 169 ? -15.116 12.137 27.408 1.00 61.31 169 THR A CA 1
ATOM 1345 C C . THR A 1 169 ? -14.583 13.378 28.147 1.00 61.31 169 THR A C 1
ATOM 1347 O O . THR A 1 169 ? -15.281 13.933 28.988 1.00 61.31 169 THR A O 1
ATOM 1350 N N . GLU A 1 170 ? -13.384 13.865 27.801 1.00 55.94 170 GLU A N 1
ATOM 1351 C CA . GLU A 1 170 ? -12.747 15.056 28.394 1.00 55.94 170 GLU A CA 1
ATOM 1352 C C . GLU A 1 170 ? -13.006 16.375 27.634 1.00 55.94 170 GLU A C 1
ATOM 1354 O O . GLU A 1 170 ? -12.439 17.411 27.991 1.00 55.94 170 GLU A O 1
ATOM 1359 N N . GLU A 1 171 ? -13.878 16.400 26.618 1.00 51.69 171 GLU A N 1
ATOM 1360 C CA . GLU A 1 171 ? -14.377 17.676 26.085 1.00 51.69 171 GLU A CA 1
ATOM 1361 C C . GLU A 1 171 ? -15.391 18.288 27.063 1.00 51.69 171 GLU A C 1
ATOM 1363 O O . GLU A 1 171 ? -16.605 18.146 26.929 1.00 51.69 171 GLU A O 1
ATOM 1368 N N . ASP A 1 172 ? -14.854 18.974 28.072 1.00 54.62 172 ASP A N 1
ATOM 1369 C CA . ASP A 1 172 ? -15.592 19.800 29.021 1.00 54.62 172 ASP A CA 1
ATOM 1370 C C . ASP A 1 172 ? -16.468 20.826 28.262 1.00 54.62 172 ASP A C 1
ATOM 1372 O O . ASP A 1 172 ? -15.935 21.736 27.606 1.00 54.62 172 ASP A O 1
ATOM 1376 N N . PRO A 1 173 ? -17.811 20.726 28.323 1.00 56.34 173 PRO A N 1
ATOM 1377 C CA . PRO A 1 173 ? -18.703 21.653 27.629 1.00 56.34 173 PRO A CA 1
ATOM 1378 C C . PRO A 1 173 ? -18.527 23.110 28.104 1.00 56.34 173 PRO A C 1
ATOM 1380 O O . PRO A 1 173 ? -18.864 24.051 27.373 1.00 56.34 173 PRO A O 1
ATOM 1383 N N . GLU A 1 174 ? -17.930 23.349 29.279 1.00 55.16 174 GLU A N 1
ATOM 1384 C CA . GLU A 1 174 ? -17.576 24.703 29.715 1.00 55.16 174 GLU A CA 1
ATOM 1385 C C . GLU A 1 174 ? -16.439 25.335 28.891 1.00 55.16 174 GLU A C 1
ATOM 1387 O O . GLU A 1 174 ? -16.441 26.554 28.672 1.00 55.16 174 GLU A O 1
ATOM 1392 N N . ALA A 1 175 ? -15.486 24.548 28.381 1.00 55.09 175 ALA A N 1
ATOM 1393 C CA . ALA A 1 175 ? -14.330 25.065 27.643 1.00 55.09 175 ALA A CA 1
ATOM 1394 C C . ALA A 1 175 ? -14.719 25.641 26.266 1.00 55.09 175 ALA A C 1
ATOM 1396 O O . ALA A 1 175 ? -14.160 26.653 25.823 1.00 55.09 175 ALA A O 1
ATOM 1397 N N . LEU A 1 176 ? -15.735 25.061 25.618 1.00 54.38 176 LEU A N 1
ATOM 1398 C CA . LEU A 1 176 ? -16.332 25.573 24.376 1.00 54.38 176 LEU A CA 1
ATOM 1399 C C . LEU A 1 176 ? -17.104 26.882 24.598 1.00 54.38 176 LEU A C 1
ATOM 1401 O O . LEU A 1 176 ? -17.061 27.784 23.756 1.00 54.38 176 LEU A O 1
ATOM 1405 N N . THR A 1 177 ? -17.735 27.042 25.763 1.00 57.59 177 THR A N 1
ATOM 1406 C CA . THR A 1 177 ? -18.517 28.243 26.096 1.00 57.59 177 THR A CA 1
ATOM 1407 C C . THR A 1 177 ? -17.614 29.457 26.363 1.00 57.59 177 THR A C 1
ATOM 1409 O O . THR A 1 177 ? -17.930 30.583 25.963 1.00 57.59 177 THR A O 1
ATOM 1412 N N . ARG A 1 178 ? -16.428 29.237 26.953 1.00 57.53 178 ARG A N 1
ATOM 1413 C CA . ARG A 1 178 ? -15.439 30.301 27.220 1.00 57.53 178 ARG A CA 1
ATOM 1414 C C . ARG A 1 178 ? -14.736 30.818 25.957 1.00 57.53 178 ARG A C 1
ATOM 1416 O O . ARG A 1 178 ? -14.355 31.985 25.919 1.00 57.53 178 ARG A O 1
ATOM 1423 N N . ARG A 1 179 ? -14.597 30.010 24.896 1.00 55.00 179 ARG A N 1
ATOM 1424 C CA . ARG A 1 179 ? -13.958 30.452 23.634 1.00 55.00 179 ARG A CA 1
ATOM 1425 C C . ARG A 1 179 ? -14.822 31.397 22.794 1.00 55.00 179 ARG A C 1
ATOM 1427 O O . ARG A 1 179 ? -14.273 32.229 22.075 1.00 55.00 179 ARG A O 1
ATOM 1434 N N . ASN A 1 180 ? -16.149 31.331 22.907 1.00 53.81 180 ASN A N 1
ATOM 1435 C CA . ASN A 1 180 ? -17.051 32.166 22.103 1.00 53.81 180 ASN A CA 1
ATOM 1436 C C . ASN A 1 180 ? -17.331 33.557 22.698 1.00 53.81 180 ASN A C 1
ATOM 1438 O O . ASN A 1 180 ? -17.833 34.433 21.995 1.00 53.81 180 ASN A O 1
ATOM 1442 N N . THR A 1 181 ? -16.970 33.810 23.958 1.00 57.28 181 THR A N 1
ATOM 1443 C CA . THR A 1 181 ? -17.271 35.078 24.650 1.00 57.28 181 THR A CA 1
ATOM 1444 C C . THR A 1 181 ? -16.152 36.127 24.580 1.00 57.28 181 THR A C 1
ATOM 1446 O O . THR A 1 181 ? -16.379 37.281 24.941 1.00 57.28 181 THR A O 1
ATOM 1449 N N . THR A 1 182 ? -14.959 35.805 24.060 1.00 55.72 182 THR A N 1
ATOM 1450 C CA . THR A 1 182 ? -13.819 36.754 24.006 1.00 55.72 182 THR A CA 1
ATOM 1451 C C . THR A 1 182 ? -13.683 37.525 22.683 1.00 55.72 182 THR A C 1
ATOM 1453 O O . THR A 1 182 ? -12.714 38.259 22.485 1.00 55.72 182 THR A O 1
ATOM 1456 N N . ARG A 1 183 ? -14.654 37.444 21.765 1.00 51.50 183 ARG A N 1
ATOM 1457 C CA . ARG A 1 183 ? -14.662 38.270 20.542 1.00 51.50 183 ARG A CA 1
ATOM 1458 C C . ARG A 1 183 ? -15.299 39.640 20.825 1.00 51.50 183 ARG A C 1
ATOM 1460 O O . ARG A 1 183 ? -16.426 39.924 20.434 1.00 51.50 183 ARG A O 1
ATOM 1467 N N . ARG A 1 184 ? -14.570 40.502 21.545 1.00 54.50 184 ARG A N 1
ATOM 1468 C CA . ARG A 1 184 ? -14.950 41.914 21.744 1.00 54.50 184 ARG A CA 1
ATOM 1469 C C . ARG A 1 184 ? -14.974 42.662 20.395 1.00 54.50 184 ARG A C 1
ATOM 1471 O O . ARG A 1 184 ? -14.012 42.548 19.634 1.00 54.50 184 ARG A O 1
ATOM 1478 N N . PRO A 1 185 ? -16.004 43.480 20.111 1.00 55.75 185 PRO A N 1
ATOM 1479 C CA . PRO A 1 185 ? -16.050 44.314 18.916 1.00 55.75 185 PRO A CA 1
ATOM 1480 C C . PRO A 1 185 ? -15.036 45.461 19.022 1.00 55.75 185 PRO A C 1
ATOM 1482 O O . PRO A 1 185 ? -15.024 46.244 19.975 1.00 55.75 185 PRO A O 1
ATOM 1485 N N . ARG A 1 186 ? -14.164 45.550 18.018 1.00 54.00 186 ARG A N 1
ATOM 1486 C CA . ARG A 1 186 ? -13.173 46.613 17.846 1.00 54.00 186 ARG A CA 1
ATOM 1487 C C . ARG A 1 186 ? -13.919 47.904 17.482 1.00 54.00 186 ARG A C 1
ATOM 1489 O O . ARG A 1 186 ? -14.425 48.029 16.373 1.00 54.00 186 ARG A O 1
ATOM 1496 N N . ARG A 1 187 ? -14.029 48.837 18.439 1.00 57.00 187 ARG A N 1
ATOM 1497 C CA . ARG A 1 187 ? -14.583 50.188 18.231 1.00 57.00 187 ARG A CA 1
ATOM 1498 C C . ARG A 1 187 ? -13.892 50.860 17.039 1.00 57.00 187 ARG A C 1
ATOM 1500 O O . ARG A 1 187 ? -12.675 51.040 17.061 1.00 57.00 187 ARG A O 1
ATOM 1507 N N . ALA A 1 188 ? -14.683 51.256 16.046 1.00 54.59 188 ALA A N 1
ATOM 1508 C CA . ALA A 1 188 ? -14.300 52.253 15.058 1.00 54.59 188 ALA A CA 1
ATOM 1509 C C . ALA A 1 188 ? -14.201 53.618 15.759 1.00 54.59 188 ALA A C 1
ATOM 1511 O O . ALA A 1 188 ? -15.110 54.008 16.493 1.00 54.59 188 ALA A O 1
ATOM 1512 N N . ARG A 1 189 ? -13.075 54.311 15.577 1.00 57.84 189 ARG A N 1
ATOM 1513 C CA . ARG A 1 189 ? -12.933 55.737 15.883 1.00 57.84 189 ARG A CA 1
ATOM 1514 C C . ARG A 1 189 ? -12.955 56.481 14.551 1.00 57.84 189 ARG A C 1
ATOM 1516 O O . ARG A 1 189 ? -12.112 56.197 13.702 1.00 57.84 189 ARG A O 1
ATOM 1523 N N . SER A 1 190 ? -13.931 57.370 14.406 1.00 64.12 190 SER A N 1
ATOM 1524 C CA . SER A 1 190 ? -13.895 58.529 13.512 1.00 64.12 190 SER A CA 1
ATOM 1525 C C . SER A 1 190 ? -13.437 59.741 14.309 1.00 64.12 190 SER A C 1
ATOM 1527 O O . SER A 1 190 ? -13.670 59.735 15.543 1.00 64.12 190 SER A O 1
#

Foldseek 3Di:
DDPVVVVLVVLLQVLLLVVVCVVVVPDDPCVLVVVCVQLVHHSVQSCLSNDPNRPDTQDPSSLQSSCVVVLHGSVQSSCVSVVHDRPPPPCDPRPPVLDDAPPLLVVLLVPPDADPPQDPVLNVVLSVVLSVVCVVVVDDDHNVVSNVSSVVSSVVVVVVVVVVVVVVVPPDPVVVVVVVPPPDDDDDDD

Secondary structure (DSSP, 8-state):
--HHHHHHHHHHHHHHHHHHHHHHHTSPTTHHHHHHHHTTS-HHHHHHHHSSS-SSPPPHHHHHHHHHHTT--HHHHHHHHHT--------------PPSPPHHHHHHHHH----TTS-HHHHHHHHHHHHHHHHHH-----HHHHHHHHHHHHHHHHHHHHHHHHHHH---HHHHHHHHS---------

Sequence (190 aa):
MTQDEHQRVQRIKEYVLARLREELGNAPRGAQAQLAKRLGVSGAHLSNMLSPNPTRQPGEDFRRKVAAHWGFSYAQMEALALGEEAPVIAPRPVGFRLGPPPINLSGVLAEYAWMPELPQDLREIVREQARLHHRFSGVDYSRDEWQRIVTGLEREVLGLLAWRAQSSTEEDPEALTRRNTTRRPRRARS

Radius of gyration: 24.92 Å; chains: 1; bounding box: 38×79×61 Å

pLDDT: mean 80.8, std 15.24, range [41.75, 97.5]

Organism: NCBI:txid1391654